Protein AF-A0A0B1P665-F1 (afdb_monomer_lite)

Sequence (192 aa):
MHSEDVCMAATKCRNFEGPHRSDSRRCLARPTRFGAPTKEQLKIYRQLREREFQVEARAREAELKAAGTKEPTSVEPMNLVDNNACQEIDVSPVEAPTGDAMHRIVITGDFNSVHWAWQLGATHSYGQGEEIKKWAEDHNFACLIIGEAIHRAGDTLDLDFTNITEACAWVDHNECMNSDHLPISGVVPCQK

Secondary structure (DSSP, 8-state):
---GGG--S---BTTTTBSS-TTSTT-TTS-BTTBPPPHHHHHHHHHHHHHHHHHHHHHHHHHHHHTT--------------------------PPPTT------EEEEE---B-TTTSTT-SS-BTTHHHHHHHHHHTTPEES--S---BTTS---EEEEE--TT-EEEE--SS--SSSB--EEEE-PPP-

Organism: Uncinula necator (NCBI:txid52586)

Foldseek 3Di:
DDDPVPDPDQQQPVLQRDSDHLCDPPHPQHADPVGGDDPVSSVVSNVVVVVVVVVVVVVVVVVVVVVPDDDDDDDDDPPPDPPPDDDPDDDDDDDDDPDDDDDWDKDKDFQVWDDCAAAPPDPDIDDCHVVVVVVLVVVVWDKQHHHQQQFLVRTDRITMITNAPPKHKDFDPPHDHPDRGTDIDIDGDDDD

InterPro domains:
  IPR005135 Endonuclease/exonuclease/phosphatase [PF14529] (104-184)
  IPR036691 Endonuclease/exonuclease/phosphatase superfamily [G3DSA:3.60.10.10] (83-188)
  IPR036691 Endonuclease/exonuclease/phosphatase superfamily [SSF56219] (103-185)

Structure (mmCIF, N/CA/C/O backbone):
data_AF-A0A0B1P665-F1
#
_entry.id   AF-A0A0B1P665-F1
#
loop_
_atom_site.group_PDB
_atom_site.id
_atom_site.type_symbol
_atom_site.label_atom_id
_atom_site.label_alt_id
_atom_site.label_comp_id
_atom_site.label_asym_id
_atom_site.label_entity_id
_atom_site.label_seq_id
_atom_site.pdbx_PDB_ins_code
_atom_site.Cartn_x
_atom_site.Cartn_y
_atom_site.Cartn_z
_atom_site.occupancy
_atom_site.B_iso_or_equiv
_atom_site.auth_seq_id
_atom_site.auth_comp_id
_atom_site.auth_asym_id
_atom_site.auth_atom_id
_atom_site.pdbx_PDB_model_num
ATOM 1 N N . MET A 1 1 ? -11.192 -1.207 -18.777 1.00 36.38 1 MET A N 1
ATOM 2 C CA . MET A 1 1 ? -11.288 0.150 -19.357 1.00 36.38 1 MET A CA 1
ATOM 3 C C . MET A 1 1 ? -12.750 0.571 -19.270 1.00 36.38 1 MET A C 1
ATOM 5 O O . MET A 1 1 ? -13.548 0.061 -20.045 1.00 36.38 1 MET A O 1
ATOM 9 N N . HIS A 1 2 ? -13.145 1.354 -18.260 1.00 36.19 2 HIS A N 1
ATOM 10 C CA . HIS A 1 2 ? -14.527 1.847 -18.178 1.00 36.19 2 HIS A CA 1
ATOM 11 C C . HIS A 1 2 ? -14.669 3.099 -19.067 1.00 36.19 2 HIS A C 1
ATOM 13 O O . HIS A 1 2 ? -13.697 3.823 -19.273 1.00 36.19 2 HIS A O 1
ATOM 19 N N . SER A 1 3 ? -15.866 3.346 -19.607 1.00 35.91 3 SER A N 1
ATOM 20 C CA . SER A 1 3 ? -16.164 4.538 -20.416 1.00 35.91 3 SER A CA 1
ATOM 21 C C . SER A 1 3 ? -16.300 5.779 -19.527 1.00 35.91 3 SER A C 1
ATOM 23 O O . SER A 1 3 ? -17.042 5.751 -18.543 1.00 35.91 3 SER A O 1
ATOM 25 N N . GLU A 1 4 ? -15.554 6.838 -19.852 1.00 47.16 4 GLU A N 1
ATOM 26 C CA . GLU A 1 4 ? -15.412 8.071 -19.059 1.00 47.16 4 GLU A CA 1
ATOM 27 C C . GLU A 1 4 ? -16.743 8.794 -18.798 1.00 47.16 4 GLU A C 1
ATOM 29 O O . GLU A 1 4 ? -16.903 9.415 -17.749 1.00 47.16 4 GLU A O 1
ATOM 34 N N . ASP A 1 5 ? -17.724 8.628 -19.686 1.00 42.28 5 ASP A N 1
ATOM 35 C CA . ASP A 1 5 ? -19.027 9.299 -19.617 1.00 42.28 5 ASP A CA 1
ATOM 36 C C . ASP A 1 5 ? -19.969 8.724 -18.539 1.00 42.28 5 ASP A C 1
ATOM 38 O O . ASP A 1 5 ? -21.032 9.283 -18.276 1.00 42.28 5 ASP A O 1
ATOM 42 N N . VAL A 1 6 ? -19.590 7.609 -17.901 1.00 42.78 6 VAL A N 1
ATOM 43 C CA . VAL A 1 6 ? -20.418 6.882 -16.915 1.00 42.78 6 VAL A CA 1
ATOM 44 C C . VAL A 1 6 ? -19.852 6.996 -15.486 1.00 42.78 6 VAL A C 1
ATOM 46 O O . VAL A 1 6 ? -20.450 6.507 -14.529 1.00 42.78 6 VAL A O 1
ATOM 49 N N . CYS A 1 7 ? -18.701 7.654 -15.298 1.00 43.41 7 CYS A N 1
ATOM 50 C CA . CYS A 1 7 ? -18.054 7.736 -13.986 1.00 43.41 7 CYS A CA 1
ATOM 51 C C . CYS A 1 7 ? -18.653 8.843 -13.117 1.00 43.41 7 CYS A C 1
ATOM 53 O O . CYS A 1 7 ? -18.409 10.025 -13.345 1.00 43.41 7 CYS A O 1
ATOM 55 N N . MET A 1 8 ? -19.404 8.456 -12.084 1.00 47.75 8 MET A N 1
ATOM 56 C CA . MET A 1 8 ? -19.961 9.388 -11.092 1.00 47.75 8 MET A CA 1
ATOM 57 C C . MET A 1 8 ? -19.015 9.689 -9.916 1.00 47.75 8 MET A C 1
ATOM 59 O O . MET A 1 8 ? -19.405 10.387 -8.981 1.00 47.75 8 MET A O 1
ATOM 63 N N . ALA A 1 9 ? -17.780 9.175 -9.923 1.00 46.03 9 ALA A N 1
ATOM 64 C CA . ALA A 1 9 ? -16.810 9.485 -8.879 1.00 46.03 9 ALA A CA 1
ATOM 65 C C . ALA A 1 9 ? -16.370 10.954 -8.989 1.00 46.03 9 ALA A C 1
ATOM 67 O O . ALA A 1 9 ? -16.036 11.431 -10.076 1.00 46.03 9 ALA A O 1
ATOM 68 N N . ALA A 1 10 ? -16.338 11.679 -7.865 1.00 49.25 10 ALA A N 1
ATOM 69 C CA . ALA A 1 10 ? -15.727 13.002 -7.822 1.00 49.25 10 ALA A CA 1
ATOM 70 C C . ALA A 1 10 ? -14.262 12.844 -8.237 1.00 49.25 10 ALA A C 1
ATOM 72 O O . ALA A 1 10 ? -13.466 12.296 -7.480 1.00 49.25 10 ALA A O 1
ATOM 73 N N . THR A 1 11 ? -13.912 13.260 -9.455 1.00 53.22 11 THR A N 1
ATOM 74 C CA . THR A 1 11 ? -12.557 13.072 -9.971 1.00 53.22 11 THR A CA 1
ATOM 75 C C . THR A 1 11 ? -11.612 13.882 -9.096 1.00 53.22 11 THR A C 1
ATOM 77 O O . THR A 1 11 ? -11.559 15.103 -9.240 1.00 53.22 11 THR A O 1
ATOM 80 N N . LYS A 1 12 ? -10.927 13.241 -8.149 1.00 59.44 12 LYS A N 1
ATOM 81 C CA . LYS A 1 12 ? -9.911 13.898 -7.339 1.00 59.44 12 LYS A CA 1
ATOM 82 C C . LYS A 1 12 ? -8.579 13.808 -8.077 1.00 59.44 12 LYS A C 1
ATOM 84 O O . LYS A 1 12 ? -8.120 12.725 -8.426 1.00 59.44 12 LYS A O 1
ATOM 89 N N . CYS A 1 13 ? -7.957 14.941 -8.371 1.00 64.56 13 CYS A N 1
ATOM 90 C CA . CYS A 1 13 ? -6.628 14.986 -8.964 1.00 64.56 13 CYS A CA 1
ATOM 91 C C . CYS A 1 13 ? -5.675 14.515 -7.883 1.00 64.56 13 CYS A C 1
ATOM 93 O O . CYS A 1 13 ? -5.450 15.277 -6.967 1.00 64.56 13 CYS A O 1
ATOM 95 N N . ARG A 1 14 ? -5.081 13.326 -7.962 1.00 58.34 14 ARG A N 1
ATOM 96 C CA . ARG A 1 14 ? -4.212 12.828 -6.880 1.00 58.34 14 ARG A CA 1
ATOM 97 C C . ARG A 1 14 ? -2.846 13.526 -6.787 1.00 58.34 14 ARG A C 1
ATOM 99 O O . ARG A 1 14 ? -2.210 13.506 -5.747 1.00 58.34 14 ARG A O 1
ATOM 106 N N . ASN A 1 15 ? -2.407 14.217 -7.844 1.00 62.72 15 ASN A N 1
ATOM 107 C CA . ASN A 1 15 ? -1.172 15.016 -7.787 1.00 62.72 15 ASN A CA 1
ATOM 108 C C . ASN A 1 15 ? -1.328 16.283 -6.945 1.00 62.72 15 ASN A C 1
ATOM 110 O O . ASN A 1 15 ? -0.356 16.749 -6.351 1.00 62.72 15 ASN A O 1
ATOM 114 N N . PHE A 1 16 ? -2.530 16.861 -6.979 1.00 64.50 16 PHE A N 1
ATOM 115 C CA . PHE A 1 16 ? -2.837 18.107 -6.295 1.00 64.50 16 PHE A CA 1
ATOM 116 C C . PHE A 1 16 ? -3.789 17.908 -5.125 1.00 64.50 16 PHE A C 1
ATOM 118 O O . PHE A 1 16 ? -3.803 18.784 -4.291 1.00 64.50 16 PHE A O 1
ATOM 125 N N . GLU A 1 17 ? -4.565 16.825 -5.103 1.00 60.94 17 GLU A N 1
ATOM 126 C CA . GLU A 1 17 ? -5.720 16.443 -4.262 1.00 60.94 17 GLU A CA 1
ATOM 127 C C . GLU A 1 17 ? -7.025 17.231 -4.501 1.00 60.94 17 GLU A C 1
ATOM 129 O O . GLU A 1 17 ? -7.840 17.439 -3.608 1.00 60.94 17 GLU A O 1
ATOM 134 N N . GLY A 1 18 ? -7.246 17.704 -5.734 1.00 63.09 18 GLY A N 1
ATOM 135 C CA . GLY A 1 18 ? -8.345 18.635 -6.053 1.00 63.09 18 GLY A CA 1
ATOM 136 C C . GLY A 1 18 ? -9.580 18.046 -6.696 1.00 63.09 18 GLY A C 1
ATOM 137 O O . GLY A 1 18 ? -9.453 17.011 -7.324 1.00 63.09 18 GLY A O 1
ATOM 138 N N . 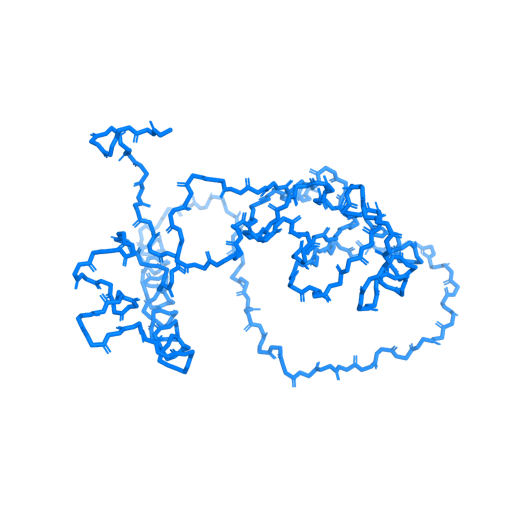PRO A 1 19 ? -10.746 18.722 -6.662 1.00 67.00 19 PRO A N 1
ATOM 139 C CA . PRO A 1 19 ? -12.006 18.227 -7.233 1.00 67.00 19 PRO A CA 1
ATOM 140 C C . PRO A 1 19 ? -12.042 18.361 -8.770 1.00 67.00 19 PRO A C 1
ATOM 142 O O . PRO A 1 19 ? -12.923 18.990 -9.353 1.00 67.00 19 PRO A O 1
ATOM 145 N N . HIS A 1 20 ? -11.017 17.859 -9.445 1.00 69.75 20 HIS A N 1
ATOM 146 C CA . HIS A 1 20 ? -10.884 17.807 -10.896 1.00 69.75 20 HIS A CA 1
ATOM 147 C C . HIS A 1 20 ? -9.910 16.689 -11.294 1.00 69.75 20 HIS A C 1
ATOM 149 O O . HIS A 1 20 ? -9.053 16.322 -10.507 1.00 69.75 20 HIS A O 1
ATOM 155 N N . ARG A 1 21 ? -9.968 16.173 -12.526 1.00 68.56 21 ARG A N 1
ATOM 156 C CA . ARG A 1 21 ? -8.995 15.177 -13.026 1.00 68.56 21 ARG A CA 1
ATOM 157 C C . ARG A 1 21 ? -7.576 15.745 -13.159 1.00 68.56 21 ARG A C 1
ATOM 159 O O . ARG A 1 21 ? -7.403 16.926 -13.456 1.00 68.56 21 ARG A O 1
ATOM 166 N N . SER A 1 22 ? -6.555 14.896 -13.038 1.00 68.12 22 SER A N 1
ATOM 167 C CA . SER A 1 22 ? -5.135 15.279 -13.167 1.00 68.12 22 SER A CA 1
ATOM 168 C C . SER A 1 22 ? -4.752 15.864 -14.536 1.00 68.12 22 SER A C 1
ATOM 170 O O . SER A 1 22 ? -3.811 16.651 -14.625 1.00 68.12 22 SER A O 1
ATOM 172 N N . ASP A 1 23 ? -5.488 15.530 -15.595 1.00 69.00 23 ASP A N 1
ATOM 173 C CA . ASP A 1 23 ? -5.328 16.047 -16.958 1.00 69.00 23 ASP A CA 1
ATOM 174 C C . ASP A 1 23 ? -6.186 17.297 -17.246 1.00 69.00 23 ASP A C 1
ATOM 176 O O . ASP A 1 23 ? -6.115 17.867 -18.341 1.00 69.00 23 ASP A O 1
ATOM 180 N N . SER A 1 24 ? -6.958 17.775 -16.266 1.00 74.44 24 SER A N 1
ATOM 181 C CA . SER A 1 24 ? -7.761 18.992 -16.376 1.00 74.44 24 SER A CA 1
ATOM 182 C C . SER A 1 24 ? -6.886 20.233 -16.502 1.00 74.44 24 SER A C 1
ATOM 184 O O . SER A 1 24 ? -5.907 20.399 -15.779 1.00 74.44 24 SER A O 1
ATOM 186 N N . ARG A 1 25 ? -7.299 21.200 -17.330 1.00 77.69 25 ARG A N 1
ATOM 187 C CA . ARG A 1 25 ? -6.648 22.525 -17.400 1.00 77.69 25 ARG A CA 1
ATOM 188 C C . ARG A 1 25 ? -6.645 23.277 -16.060 1.00 77.69 25 ARG A C 1
ATOM 190 O O . ARG A 1 25 ? -5.903 24.240 -15.928 1.00 77.69 25 ARG A O 1
ATOM 197 N N . ARG A 1 26 ? -7.471 22.850 -15.098 1.00 74.75 26 ARG A N 1
ATOM 198 C CA . ARG A 1 26 ? -7.529 23.385 -13.729 1.00 74.75 26 ARG A CA 1
ATOM 199 C C . ARG A 1 26 ? -6.447 22.806 -12.806 1.00 74.75 26 ARG A C 1
ATOM 201 O O . ARG A 1 26 ? -6.225 23.352 -11.732 1.00 74.75 26 ARG A O 1
ATOM 208 N N . CYS A 1 27 ? -5.784 21.724 -13.214 1.00 77.56 27 CYS A N 1
ATOM 209 C CA . CYS A 1 27 ? -4.720 21.091 -12.449 1.00 77.56 27 CYS A CA 1
ATOM 210 C C . CYS A 1 27 ? -3.398 21.816 -12.686 1.00 77.56 27 CYS A C 1
ATOM 212 O O . CYS A 1 27 ? -2.830 21.768 -13.775 1.00 77.56 27 CYS A O 1
ATOM 214 N N . LEU A 1 28 ? -2.877 22.453 -11.644 1.00 78.88 28 LEU A N 1
ATOM 215 C CA . LEU A 1 28 ? -1.552 23.074 -11.662 1.00 78.88 28 LEU A CA 1
ATOM 216 C C . LEU A 1 28 ? -0.421 22.025 -11.748 1.00 78.88 28 LEU A C 1
ATOM 218 O O . LEU A 1 28 ? 0.653 22.324 -12.258 1.00 78.88 28 LEU A O 1
ATOM 222 N N . ALA A 1 29 ? -0.676 20.774 -11.343 1.00 80.06 29 ALA A N 1
ATOM 223 C CA . ALA A 1 29 ? 0.244 19.650 -11.542 1.00 80.06 29 ALA A CA 1
ATOM 224 C C . ALA A 1 29 ? 0.142 18.999 -12.942 1.00 80.06 29 ALA A C 1
ATOM 226 O O . ALA A 1 29 ? 0.787 17.980 -13.200 1.00 80.06 29 ALA A O 1
ATOM 227 N N . ARG A 1 30 ? -0.678 19.546 -13.851 1.00 83.06 30 ARG A N 1
ATOM 228 C CA . ARG A 1 30 ? -0.849 19.013 -15.206 1.00 83.06 30 ARG A CA 1
ATOM 229 C C . ARG A 1 30 ? 0.410 19.256 -16.041 1.00 83.06 30 ARG A C 1
ATOM 231 O O . ARG A 1 30 ? 0.814 20.412 -16.186 1.00 83.06 30 ARG A O 1
ATOM 238 N N . PRO A 1 31 ? 0.981 18.218 -16.677 1.00 79.44 31 PRO A N 1
ATOM 239 C CA . PRO A 1 31 ? 2.048 18.398 -17.652 1.00 79.44 31 PRO A CA 1
ATOM 240 C C . PRO A 1 31 ? 1.629 19.347 -18.777 1.00 79.44 31 PRO A C 1
ATOM 242 O O . PRO A 1 31 ? 0.531 19.250 -19.332 1.00 79.44 31 PRO A O 1
ATOM 245 N N . THR A 1 32 ? 2.513 20.280 -19.116 1.00 79.81 32 THR A N 1
ATOM 246 C CA . THR A 1 32 ? 2.293 21.231 -20.209 1.00 79.81 32 THR A CA 1
ATOM 247 C C . THR A 1 32 ? 3.122 20.838 -21.427 1.00 79.81 32 THR A C 1
ATOM 249 O O . THR A 1 32 ? 3.963 19.943 -21.367 1.00 79.81 32 THR A O 1
ATOM 252 N N . ARG A 1 33 ? 2.950 21.563 -22.538 1.00 83.31 33 ARG A N 1
ATOM 253 C CA . ARG A 1 33 ? 3.824 21.428 -23.718 1.00 83.31 33 ARG A CA 1
ATOM 254 C C . ARG A 1 33 ? 5.313 21.668 -23.420 1.00 83.31 33 ARG A C 1
ATOM 256 O O . ARG A 1 33 ? 6.146 21.319 -24.242 1.00 83.31 33 ARG A O 1
ATOM 263 N N . PHE A 1 34 ? 5.631 22.288 -22.282 1.00 79.62 34 PHE A N 1
ATOM 264 C CA . PHE A 1 34 ? 6.996 22.568 -21.836 1.00 79.62 34 PHE A CA 1
ATOM 265 C C . PHE A 1 34 ? 7.542 21.510 -20.864 1.00 79.62 34 PHE A C 1
ATOM 267 O O . PHE A 1 34 ? 8.656 21.662 -20.375 1.00 79.62 34 PHE A O 1
ATOM 274 N N . GLY A 1 35 ? 6.779 20.446 -20.588 1.00 81.94 35 GLY A N 1
ATOM 275 C CA . GLY A 1 35 ? 7.172 19.355 -19.698 1.00 81.94 35 GLY A CA 1
ATOM 276 C C . GLY A 1 35 ? 6.288 19.219 -18.458 1.00 81.94 35 GLY A C 1
ATOM 277 O O . GLY A 1 35 ? 5.330 19.975 -18.247 1.00 81.94 35 GLY A O 1
ATOM 278 N N . ALA A 1 36 ? 6.607 18.203 -17.656 1.00 82.06 36 ALA A N 1
ATOM 279 C CA . ALA A 1 36 ? 5.976 17.949 -16.367 1.00 82.06 36 ALA A CA 1
ATOM 280 C C . ALA A 1 36 ? 6.544 18.884 -15.279 1.00 82.06 36 ALA A C 1
ATOM 282 O O . ALA A 1 36 ? 7.722 19.243 -15.347 1.00 82.06 36 ALA A O 1
ATOM 283 N N . PRO A 1 37 ? 5.738 19.269 -14.273 1.00 83.56 37 PRO A N 1
ATOM 284 C CA . PRO A 1 37 ? 6.231 20.010 -13.116 1.00 83.56 37 PRO A CA 1
ATOM 285 C C . PRO A 1 37 ? 7.339 19.255 -12.372 1.00 83.56 37 PRO A C 1
ATOM 287 O O . PRO A 1 37 ? 7.323 18.026 -12.289 1.00 83.56 37 PRO A O 1
ATOM 290 N N . THR A 1 38 ? 8.289 19.990 -11.800 1.00 85.19 38 THR A N 1
ATOM 291 C CA . THR A 1 38 ? 9.372 19.410 -10.994 1.00 85.19 38 THR A CA 1
ATOM 292 C C . THR A 1 38 ? 8.859 18.922 -9.637 1.00 85.19 38 THR A C 1
ATOM 294 O O . THR A 1 38 ? 7.806 19.355 -9.165 1.00 85.19 38 THR A O 1
ATOM 297 N N . LYS A 1 39 ? 9.630 18.058 -8.956 1.00 80.81 39 LYS A N 1
ATOM 298 C CA . LYS A 1 39 ? 9.296 17.591 -7.596 1.00 80.81 39 LYS A CA 1
ATOM 299 C C . LYS A 1 39 ? 9.079 18.755 -6.615 1.00 80.81 39 LYS A C 1
ATOM 301 O O . LYS A 1 39 ? 8.123 18.725 -5.846 1.00 80.81 39 LYS A O 1
ATOM 306 N N . GLU A 1 40 ? 9.890 19.810 -6.700 1.00 85.38 40 GLU A N 1
ATOM 307 C CA . GLU A 1 40 ? 9.732 21.001 -5.850 1.00 85.38 40 GLU A CA 1
ATOM 308 C C . GLU A 1 40 ? 8.460 21.792 -6.161 1.00 85.38 40 GLU A C 1
ATOM 310 O O . GLU A 1 40 ? 7.760 22.239 -5.254 1.00 85.38 40 GLU A O 1
ATOM 315 N N . GLN A 1 41 ? 8.101 21.918 -7.441 1.00 84.94 41 GLN A N 1
ATOM 316 C CA . GLN A 1 41 ? 6.837 22.544 -7.827 1.00 84.94 41 GLN A CA 1
ATOM 317 C C . GLN A 1 41 ? 5.646 21.742 -7.299 1.00 84.94 41 GLN A C 1
ATOM 319 O O . GLN A 1 41 ? 4.740 22.324 -6.709 1.00 84.94 41 GLN A O 1
ATOM 324 N N . LEU A 1 42 ? 5.676 20.412 -7.433 1.00 81.88 42 LEU A N 1
ATOM 325 C CA . LEU A 1 42 ? 4.646 19.524 -6.885 1.00 81.88 42 LEU A CA 1
ATOM 326 C C . LEU A 1 42 ? 4.522 19.651 -5.359 1.00 81.88 42 LEU A C 1
ATOM 328 O O . LEU A 1 42 ? 3.408 19.628 -4.839 1.00 81.88 42 LEU A O 1
ATOM 332 N N . LYS A 1 43 ? 5.631 19.842 -4.638 1.00 83.06 43 LYS A N 1
ATOM 333 C CA . LYS A 1 43 ? 5.612 20.071 -3.188 1.00 83.06 43 LYS A CA 1
ATOM 334 C C . LYS A 1 43 ? 4.896 21.374 -2.824 1.00 83.06 43 LYS A C 1
ATOM 336 O O . LYS A 1 43 ? 4.004 21.361 -1.979 1.00 83.06 43 LYS A O 1
ATOM 341 N N . ILE A 1 44 ? 5.233 22.476 -3.496 1.00 86.12 44 ILE A N 1
ATOM 342 C CA . ILE A 1 44 ? 4.588 23.788 -3.290 1.00 86.12 44 ILE A CA 1
ATOM 343 C C . ILE A 1 44 ? 3.085 23.695 -3.570 1.00 86.12 44 ILE A C 1
ATOM 345 O O . ILE A 1 44 ? 2.255 24.175 -2.806 1.00 86.12 44 ILE A O 1
ATOM 349 N N . TYR A 1 45 ? 2.737 23.042 -4.668 1.00 83.38 45 TYR A N 1
ATOM 350 C CA . TYR A 1 45 ? 1.376 22.784 -5.106 1.00 83.38 45 TYR A CA 1
ATOM 351 C C . TYR A 1 45 ? 0.530 22.024 -4.080 1.00 83.38 45 TYR A C 1
ATOM 353 O O . TYR A 1 45 ? -0.564 22.480 -3.742 1.00 83.38 45 TYR A O 1
ATOM 361 N N . ARG A 1 46 ? 1.058 20.930 -3.523 1.00 80.31 46 ARG A N 1
ATOM 362 C CA . ARG A 1 46 ? 0.402 20.187 -2.436 1.00 80.31 46 ARG A CA 1
ATOM 363 C C . ARG A 1 46 ? 0.208 21.055 -1.195 1.00 80.31 46 ARG A C 1
ATOM 365 O O . ARG A 1 46 ? -0.892 21.109 -0.663 1.00 80.31 46 ARG A O 1
ATOM 372 N N . GLN A 1 47 ? 1.231 21.809 -0.787 1.00 82.81 47 GLN A N 1
ATOM 373 C CA . GLN A 1 47 ? 1.142 22.705 0.374 1.00 82.81 47 GLN A CA 1
ATOM 374 C C . GLN A 1 47 ? 0.098 23.814 0.201 1.00 82.81 47 GLN A C 1
ATOM 376 O O . GLN A 1 47 ? -0.583 24.172 1.161 1.00 82.81 47 GLN A O 1
ATOM 381 N N . LEU A 1 48 ? -0.019 24.382 -1.003 1.00 81.00 48 LEU A N 1
ATOM 382 C CA . LEU A 1 48 ? -1.029 25.398 -1.296 1.00 81.00 48 LEU A CA 1
ATOM 383 C C . LEU A 1 48 ? -2.439 24.820 -1.179 1.00 81.00 48 LEU A C 1
ATOM 385 O O . LEU A 1 48 ? -3.270 25.434 -0.513 1.00 81.00 48 LEU A O 1
ATOM 389 N N . ARG A 1 49 ? -2.696 23.632 -1.749 1.00 73.31 49 ARG A N 1
ATOM 390 C CA . ARG A 1 49 ? -4.011 22.999 -1.591 1.00 73.31 49 ARG A CA 1
ATOM 391 C C . ARG A 1 49 ? -4.285 22.618 -0.152 1.00 73.31 49 ARG A C 1
ATOM 393 O O . ARG A 1 49 ? -5.390 22.869 0.300 1.00 73.31 49 ARG A O 1
ATOM 400 N N . GLU A 1 50 ? -3.333 22.016 0.551 1.00 78.12 50 GLU A N 1
ATOM 401 C CA . GLU A 1 50 ? -3.558 21.598 1.936 1.00 78.12 50 GLU A CA 1
ATOM 402 C C . GLU A 1 50 ? -4.058 22.783 2.770 1.00 78.12 50 GLU A C 1
ATOM 404 O O . GLU A 1 50 ? -5.047 22.681 3.485 1.00 78.12 50 GLU A O 1
ATOM 409 N N . ARG A 1 51 ? -3.476 23.974 2.573 1.00 81.69 51 ARG A N 1
ATOM 410 C CA . ARG A 1 51 ? -3.970 25.203 3.210 1.00 81.69 51 ARG A CA 1
ATOM 411 C C . ARG A 1 51 ? -5.394 25.571 2.790 1.00 81.69 51 ARG A C 1
ATOM 413 O O . ARG A 1 51 ? -6.180 25.943 3.654 1.00 81.69 51 ARG A O 1
ATOM 420 N N . GLU A 1 52 ? -5.729 25.493 1.502 1.00 78.25 52 GLU A N 1
ATOM 421 C CA . GLU A 1 52 ? -7.097 25.739 1.010 1.00 78.25 52 GLU A CA 1
ATOM 422 C C . GLU A 1 52 ? -8.097 24.752 1.627 1.00 78.25 52 GLU A C 1
ATOM 424 O O . GLU A 1 52 ? -9.124 25.167 2.159 1.00 78.25 52 GLU A O 1
ATOM 429 N N . PHE A 1 53 ? -7.759 23.462 1.634 1.00 75.12 53 PHE A N 1
ATOM 430 C CA . PHE A 1 53 ? -8.579 22.399 2.202 1.00 75.12 53 PHE A CA 1
ATOM 431 C C . PHE A 1 53 ? -8.803 22.600 3.702 1.00 75.12 53 PHE A C 1
ATOM 433 O O . PHE A 1 53 ? -9.934 22.519 4.169 1.00 75.12 53 PHE A O 1
ATOM 440 N N . GLN A 1 54 ? -7.755 22.940 4.454 1.00 76.88 54 GLN A N 1
ATOM 441 C CA . GLN A 1 54 ? -7.855 23.233 5.885 1.00 76.88 54 GLN A CA 1
ATOM 442 C C . GLN A 1 54 ? -8.758 24.444 6.164 1.00 76.88 54 GLN A C 1
ATOM 444 O O . GLN A 1 54 ? -9.509 24.451 7.140 1.00 76.88 54 GLN A O 1
ATOM 449 N N . VAL A 1 55 ? -8.724 25.472 5.309 1.00 82.25 55 VAL A N 1
ATOM 450 C CA . VAL A 1 55 ? -9.620 26.634 5.421 1.00 82.25 55 VAL A CA 1
ATOM 451 C C . VAL A 1 55 ? -11.069 26.241 5.123 1.00 82.25 55 VAL A C 1
ATOM 453 O O . VAL A 1 55 ? -11.958 26.592 5.898 1.00 82.25 55 VAL A O 1
ATOM 456 N N . GLU A 1 56 ? -11.316 25.484 4.052 1.00 77.12 56 GLU A N 1
ATOM 457 C CA . GLU A 1 56 ? -12.653 24.991 3.693 1.00 77.12 56 GLU A CA 1
ATOM 458 C C . GLU A 1 56 ? -13.229 24.047 4.757 1.00 77.12 56 GLU A C 1
ATOM 460 O O . GLU A 1 56 ? -14.399 24.164 5.120 1.00 77.12 56 GLU A O 1
ATOM 465 N N . ALA A 1 57 ? -12.409 23.147 5.303 1.00 74.25 57 ALA A N 1
ATOM 466 C CA . ALA A 1 57 ? -12.797 22.229 6.367 1.00 74.25 57 ALA A CA 1
ATOM 467 C C . ALA A 1 57 ? -13.228 22.992 7.627 1.00 74.25 57 ALA A C 1
ATOM 469 O O . ALA A 1 57 ? -14.298 22.720 8.171 1.00 74.25 57 ALA A O 1
ATOM 470 N N . ARG A 1 58 ? -12.456 24.009 8.036 1.00 85.62 58 ARG A N 1
ATOM 471 C CA . ARG A 1 58 ? -12.809 24.888 9.164 1.00 85.62 58 ARG A CA 1
ATOM 472 C C . ARG A 1 58 ? -14.077 25.694 8.901 1.00 85.62 58 ARG A C 1
ATOM 474 O O . ARG A 1 58 ? -14.885 25.860 9.811 1.00 85.62 58 ARG A O 1
ATOM 481 N N . ALA A 1 59 ? -14.268 26.192 7.679 1.00 83.50 59 ALA A N 1
ATOM 482 C CA . ALA A 1 59 ? -15.486 26.905 7.303 1.00 83.50 59 ALA A CA 1
ATOM 483 C C . ALA A 1 59 ? -16.713 25.984 7.383 1.00 83.50 59 ALA A C 1
ATOM 485 O O . ALA A 1 59 ? -17.700 26.341 8.020 1.00 83.50 59 ALA A O 1
ATOM 486 N N . ARG A 1 60 ? -16.620 24.766 6.837 1.00 82.06 60 ARG A N 1
ATOM 487 C CA . ARG A 1 60 ? -17.682 23.755 6.919 1.00 82.06 60 ARG A CA 1
ATOM 488 C C . ARG A 1 60 ? -17.970 23.342 8.364 1.00 82.06 60 ARG A C 1
ATOM 490 O O . ARG A 1 60 ? -19.129 23.189 8.731 1.00 82.06 60 ARG A O 1
ATOM 497 N N . GLU A 1 61 ? -16.944 23.176 9.195 1.00 84.62 61 GLU A N 1
ATOM 498 C CA . GLU A 1 61 ? -17.116 22.890 10.624 1.00 84.62 61 GLU A CA 1
ATOM 499 C C . GLU A 1 61 ? -17.842 24.041 11.340 1.00 84.62 61 GLU A C 1
ATOM 501 O O . GLU A 1 61 ? -18.760 23.806 12.126 1.00 84.62 61 GLU A O 1
ATOM 506 N N . ALA A 1 62 ? -17.480 25.292 11.043 1.00 87.88 62 ALA A N 1
ATOM 507 C CA . ALA A 1 62 ? -18.153 26.466 11.589 1.00 87.88 62 ALA A CA 1
ATOM 508 C C . ALA A 1 62 ? -19.615 26.570 11.119 1.00 87.88 62 ALA A C 1
ATOM 510 O O . ALA A 1 62 ? -20.485 26.900 11.923 1.00 87.88 62 ALA A O 1
ATOM 511 N N . GLU A 1 63 ? -19.903 26.243 9.856 1.00 86.19 63 GLU A N 1
ATOM 512 C CA . GLU A 1 63 ? -21.266 26.169 9.313 1.00 86.19 63 GLU A CA 1
ATOM 513 C C . GLU A 1 63 ? -22.098 25.082 10.008 1.00 86.19 63 GLU A C 1
ATOM 515 O O . GLU A 1 63 ? -23.222 25.352 10.434 1.00 86.19 63 GLU A O 1
ATOM 520 N N . LEU A 1 64 ? -21.541 23.878 10.194 1.00 80.75 64 LEU A N 1
ATOM 521 C CA . LEU A 1 64 ? -22.195 22.782 10.920 1.00 80.75 64 LEU A CA 1
ATOM 522 C C . LEU A 1 64 ? -22.476 23.160 12.383 1.00 80.75 64 LEU A C 1
ATOM 524 O O . LEU A 1 64 ? -23.571 22.901 12.885 1.00 80.75 64 LEU A O 1
ATOM 528 N N . LYS A 1 65 ? -21.532 23.841 13.048 1.00 86.19 65 LYS A N 1
ATOM 529 C CA . LYS A 1 65 ? -21.718 24.374 14.408 1.00 86.19 65 LYS A CA 1
ATOM 530 C C . LYS A 1 65 ? -22.789 25.466 14.462 1.00 86.19 65 LYS A C 1
ATOM 532 O O . LYS A 1 65 ? -23.609 25.468 15.379 1.00 86.19 65 LYS A O 1
ATOM 537 N N . ALA A 1 66 ? -22.818 26.373 13.486 1.00 81.00 66 ALA A N 1
ATOM 538 C CA . ALA A 1 66 ? -23.812 27.443 13.406 1.00 81.00 66 ALA A CA 1
ATOM 539 C C . ALA A 1 66 ? -25.229 26.918 13.106 1.00 81.00 66 ALA A C 1
ATOM 541 O O . ALA A 1 66 ? -26.209 27.512 13.552 1.00 81.00 66 ALA A O 1
ATOM 542 N N . ALA A 1 67 ? -25.348 25.786 12.405 1.00 79.81 67 ALA A N 1
ATOM 543 C CA . ALA A 1 67 ? -26.619 25.144 12.077 1.00 79.81 67 ALA A CA 1
ATOM 544 C C . ALA A 1 67 ? -27.277 24.385 13.253 1.00 79.81 67 ALA A C 1
ATOM 546 O O . ALA A 1 67 ? -28.352 23.811 13.078 1.00 79.81 67 ALA A O 1
ATOM 547 N N . GLY A 1 68 ? -26.674 24.368 14.452 1.00 61.81 68 GLY A N 1
ATOM 548 C CA . GLY A 1 68 ? -27.328 23.929 15.695 1.00 61.81 68 GLY A CA 1
ATOM 549 C C . GLY A 1 68 ? -27.833 22.480 15.711 1.00 61.81 68 GLY A C 1
ATOM 550 O O . GLY A 1 68 ? -28.738 22.151 16.481 1.00 61.81 68 GLY A O 1
ATOM 551 N N . THR A 1 69 ? -27.284 21.603 14.871 1.00 49.72 69 THR A N 1
ATOM 552 C CA . THR A 1 69 ? -27.709 20.199 14.819 1.00 49.72 69 THR A CA 1
ATOM 553 C C . THR A 1 69 ? -26.995 19.422 15.922 1.00 49.72 69 THR A C 1
ATOM 555 O O . THR A 1 69 ? -25.770 19.417 15.990 1.00 49.72 69 THR A O 1
ATOM 558 N N . LYS A 1 70 ? -27.758 18.787 16.821 1.00 44.53 70 LYS A N 1
ATOM 559 C CA . LYS A 1 70 ? -27.200 17.873 17.825 1.00 44.53 70 LYS A CA 1
ATOM 560 C C . LYS A 1 70 ? -26.535 16.688 17.111 1.00 44.53 70 LYS A C 1
ATOM 562 O O . LYS A 1 70 ? -27.177 16.023 16.305 1.00 44.53 70 LYS A O 1
ATOM 567 N N . GLU A 1 71 ? -25.262 16.496 17.438 1.00 40.47 71 GLU A N 1
ATOM 568 C CA . GLU A 1 71 ? -24.330 15.407 17.106 1.00 40.47 71 GLU A CA 1
ATOM 569 C C . GLU A 1 71 ? -24.952 13.985 17.059 1.00 40.47 71 GLU A C 1
ATOM 571 O O . GLU A 1 71 ? -25.968 13.720 17.711 1.00 40.47 71 GLU A O 1
ATOM 576 N N . PRO A 1 72 ? -24.285 13.036 16.367 1.00 39.03 72 PRO A N 1
ATOM 577 C CA . PRO A 1 72 ? -23.372 12.187 17.135 1.00 39.03 72 PRO A CA 1
ATOM 578 C C . PRO A 1 72 ? -21.938 12.153 16.576 1.00 39.03 72 PRO A C 1
ATOM 580 O O . PRO A 1 72 ? -21.660 11.548 15.548 1.00 39.03 72 PRO A O 1
ATOM 583 N N . THR A 1 73 ? -21.053 12.814 17.310 1.00 38.59 73 THR A N 1
ATOM 584 C CA . THR A 1 73 ? -19.819 12.389 17.972 1.00 38.59 73 THR A CA 1
ATOM 585 C C . THR A 1 73 ? -18.677 11.832 17.121 1.00 38.59 73 THR A C 1
ATOM 587 O O . THR A 1 73 ? -18.699 10.689 16.676 1.00 38.59 73 THR A O 1
ATOM 590 N N . SER A 1 74 ? -17.597 12.624 17.149 1.00 35.81 74 SER A N 1
ATOM 591 C CA . SER A 1 74 ? -16.170 12.286 17.023 1.00 35.81 74 SER A CA 1
ATOM 592 C C . SER A 1 74 ? -15.614 12.049 15.618 1.00 35.81 74 SER A C 1
ATOM 594 O O . SER A 1 74 ? -15.442 10.925 15.153 1.00 35.81 74 SER A O 1
ATOM 596 N N . VAL A 1 75 ? -15.201 13.151 14.995 1.00 34.50 75 VAL A N 1
ATOM 597 C CA . VAL A 1 75 ? -14.004 13.184 14.149 1.00 34.50 75 VAL A CA 1
ATOM 598 C C . VAL A 1 75 ? -13.031 14.163 14.794 1.00 34.50 75 VAL A C 1
ATOM 600 O O . VAL A 1 75 ? -13.185 15.375 14.663 1.00 34.50 75 VAL A O 1
ATOM 603 N N . GLU A 1 76 ? -12.053 13.646 15.539 1.00 31.36 76 GLU A N 1
ATOM 604 C CA . GLU A 1 76 ? -10.889 14.448 15.912 1.00 31.36 76 GLU A CA 1
ATOM 605 C C . GLU A 1 76 ? -9.997 14.645 14.673 1.00 31.36 76 GLU A C 1
ATOM 607 O O . GLU A 1 76 ? -9.743 13.685 13.936 1.00 31.36 76 GLU A O 1
ATOM 612 N N . PRO A 1 77 ? -9.532 15.876 14.397 1.00 35.03 77 PRO A N 1
ATOM 613 C CA . PRO A 1 77 ? -8.690 16.143 13.244 1.00 35.03 77 PRO A CA 1
ATOM 614 C C . PRO A 1 77 ? -7.311 15.507 13.452 1.00 35.03 77 PRO A C 1
ATOM 616 O O . PRO A 1 77 ? -6.609 15.804 14.420 1.00 35.03 77 PRO A O 1
ATOM 619 N N . MET A 1 78 ? -6.916 14.646 12.513 1.00 30.61 78 MET A N 1
ATOM 620 C CA . MET A 1 78 ? -5.560 14.111 12.400 1.00 30.61 78 MET A CA 1
ATOM 621 C C . MET A 1 78 ? -4.587 15.284 12.219 1.00 30.61 78 MET A C 1
ATOM 623 O O . MET A 1 78 ? -4.491 15.878 11.145 1.00 30.61 78 MET A O 1
ATOM 627 N N . ASN A 1 79 ? -3.875 15.640 13.287 1.00 30.75 79 ASN A N 1
ATOM 628 C CA . ASN A 1 79 ? -2.712 16.505 13.186 1.00 30.75 79 ASN A CA 1
ATOM 629 C C . ASN A 1 79 ? -1.623 15.712 12.456 1.00 30.75 79 ASN A C 1
ATOM 631 O O . ASN A 1 79 ? -1.010 14.817 13.035 1.00 30.75 79 ASN A O 1
ATOM 635 N N . LEU A 1 80 ? -1.390 16.036 11.184 1.00 32.78 80 LEU A N 1
ATOM 636 C CA . LEU A 1 80 ? -0.147 15.695 10.501 1.00 32.78 80 LEU A CA 1
ATOM 637 C C . LEU A 1 80 ? 0.974 16.455 11.214 1.00 32.78 80 LEU A C 1
ATOM 639 O O . LEU A 1 80 ? 1.219 17.629 10.943 1.00 32.78 80 LEU A O 1
ATOM 643 N N . VAL A 1 81 ? 1.598 15.805 12.193 1.00 31.88 81 VAL A N 1
ATOM 644 C CA . VAL A 1 81 ? 2.845 16.286 12.778 1.00 31.88 81 VAL A CA 1
ATOM 645 C C . VAL A 1 81 ? 3.923 16.131 11.709 1.00 31.88 81 VAL A C 1
ATOM 647 O O . VAL A 1 81 ? 4.065 15.069 11.104 1.00 31.88 81 VAL A O 1
ATOM 650 N N . ASP A 1 82 ? 4.643 17.221 11.451 1.00 28.06 82 ASP A N 1
ATOM 651 C CA . ASP A 1 82 ? 5.801 17.275 10.567 1.00 28.06 82 ASP A CA 1
ATOM 652 C C . ASP A 1 82 ? 6.813 16.174 10.938 1.00 28.06 82 ASP A C 1
ATOM 654 O O . ASP A 1 82 ? 7.567 16.289 11.907 1.00 28.06 82 ASP A O 1
ATOM 658 N N . ASN A 1 83 ? 6.845 15.094 10.154 1.00 39.84 83 ASN A N 1
ATOM 659 C CA . ASN A 1 83 ? 7.807 14.006 10.311 1.00 39.84 83 ASN A CA 1
ATOM 660 C C . ASN A 1 83 ? 9.176 14.446 9.788 1.00 39.84 83 ASN A C 1
ATOM 662 O O . ASN A 1 83 ? 9.543 14.180 8.647 1.00 39.84 83 ASN A O 1
ATOM 666 N N . ASN A 1 84 ? 9.923 15.147 10.637 1.00 37.69 84 ASN A N 1
ATOM 667 C CA . ASN A 1 84 ? 11.357 15.372 10.464 1.00 37.69 84 ASN A CA 1
ATOM 668 C C . ASN A 1 84 ? 12.116 15.295 11.800 1.00 37.69 84 ASN A C 1
ATOM 670 O O . ASN A 1 84 ? 13.081 16.020 12.037 1.00 37.69 84 ASN A O 1
ATOM 674 N N . ALA A 1 85 ? 11.694 14.381 12.671 1.00 27.75 85 ALA A N 1
ATOM 675 C CA . ALA A 1 85 ? 12.477 13.962 13.823 1.00 27.75 85 ALA A CA 1
ATOM 676 C C . ALA A 1 85 ? 12.331 12.447 13.998 1.00 27.75 85 ALA A C 1
ATOM 678 O O . ALA A 1 85 ? 11.420 11.973 14.669 1.00 27.75 85 ALA A O 1
ATOM 679 N N . CYS A 1 86 ? 13.238 11.681 13.391 1.00 31.58 86 CYS A N 1
ATOM 680 C CA . CYS A 1 86 ? 13.537 10.345 13.887 1.00 31.58 86 CYS A CA 1
ATOM 681 C C . CYS A 1 86 ? 14.086 10.525 15.308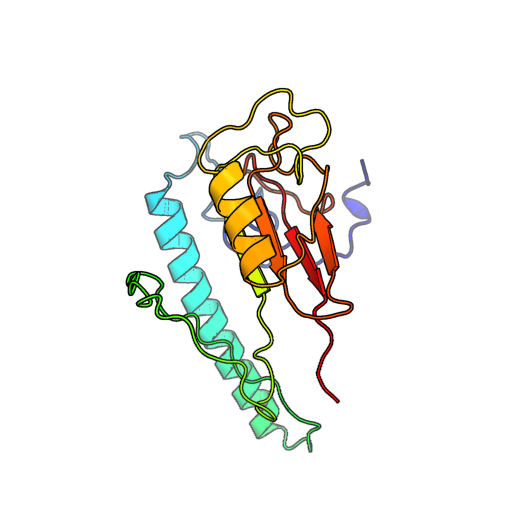 1.00 31.58 86 CYS A C 1
ATOM 683 O O . CYS A 1 86 ? 15.217 10.981 15.471 1.00 31.58 86 CYS A O 1
ATOM 685 N N . GLN A 1 87 ? 13.286 10.242 16.332 1.00 30.75 87 GLN A N 1
ATOM 686 C CA . GLN A 1 87 ? 13.840 9.959 17.649 1.00 30.75 87 GLN A CA 1
ATOM 687 C C . GLN A 1 87 ? 14.072 8.455 17.722 1.00 30.75 87 GLN A C 1
ATOM 689 O O . GLN A 1 87 ? 13.136 7.668 17.601 1.00 30.75 87 GLN A O 1
ATOM 694 N N . GLU A 1 88 ? 15.343 8.078 17.856 1.00 31.88 88 GLU A N 1
ATOM 695 C CA . GLU A 1 88 ? 15.762 6.729 18.219 1.00 31.88 88 GLU A CA 1
ATOM 696 C C . GLU A 1 88 ? 15.055 6.350 19.526 1.00 31.88 88 GLU A C 1
ATOM 698 O O . GLU A 1 88 ? 15.263 6.983 20.562 1.00 31.88 88 GLU A O 1
ATOM 703 N N . ILE A 1 89 ? 14.169 5.358 19.467 1.00 37.72 89 ILE A N 1
ATOM 704 C CA . ILE A 1 89 ? 13.550 4.796 20.664 1.00 37.72 89 ILE A CA 1
ATOM 705 C C . ILE A 1 89 ? 14.550 3.780 21.215 1.00 37.72 89 ILE A C 1
ATOM 707 O O . ILE A 1 89 ? 14.832 2.769 20.573 1.00 37.72 89 ILE A O 1
ATOM 711 N N . ASP A 1 90 ? 15.125 4.100 22.371 1.00 31.48 90 ASP A N 1
ATOM 712 C CA . ASP A 1 90 ? 16.077 3.264 23.101 1.00 31.48 90 ASP A CA 1
ATOM 713 C C . ASP A 1 90 ? 15.444 1.904 23.451 1.00 31.48 90 ASP A C 1
ATOM 715 O O . ASP A 1 90 ? 14.415 1.827 24.129 1.00 31.48 90 ASP A O 1
ATOM 719 N N . VAL A 1 91 ? 16.044 0.824 22.944 1.00 32.22 91 VAL A N 1
ATOM 720 C CA . VAL A 1 91 ? 15.558 -0.550 23.105 1.00 32.22 91 VAL A CA 1
ATOM 721 C C . VAL A 1 91 ? 16.185 -1.147 24.359 1.00 32.22 91 VAL A C 1
ATOM 723 O O . VAL A 1 91 ? 17.268 -1.731 24.318 1.00 32.22 91 VAL A O 1
ATOM 726 N N . SER A 1 92 ? 15.471 -1.052 25.478 1.00 32.97 92 SER A N 1
ATOM 727 C CA . SER A 1 92 ? 15.684 -1.936 26.629 1.00 32.97 92 SER A CA 1
ATOM 728 C C . SER A 1 92 ? 14.546 -2.963 26.728 1.00 32.97 92 SER A C 1
ATOM 730 O O . SER A 1 92 ? 13.406 -2.624 26.406 1.00 32.97 92 SER A O 1
ATOM 732 N N . PRO A 1 93 ? 14.804 -4.214 27.166 1.00 44.75 93 PRO A N 1
ATOM 733 C CA . PRO A 1 93 ? 13.775 -5.249 27.229 1.00 44.75 93 PRO A CA 1
ATOM 734 C C . PRO A 1 93 ? 12.747 -4.890 28.308 1.00 44.75 93 PRO A C 1
ATOM 736 O O . PRO A 1 93 ? 13.053 -4.929 29.499 1.00 44.75 93 PRO A O 1
ATOM 739 N N . VAL A 1 94 ? 11.534 -4.519 27.901 1.00 41.81 94 VAL A N 1
ATOM 740 C CA . VAL A 1 94 ? 10.419 -4.298 28.827 1.00 41.81 94 VA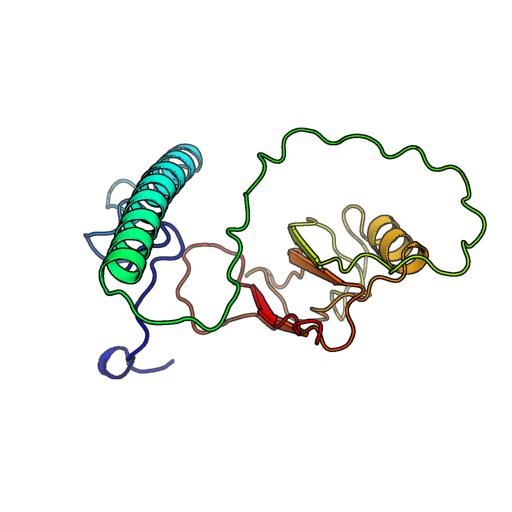L A CA 1
ATOM 741 C C . VAL A 1 94 ? 9.760 -5.642 29.113 1.00 41.81 94 VAL A C 1
ATOM 743 O O . VAL A 1 94 ? 9.208 -6.286 28.221 1.00 41.81 94 VAL A O 1
ATOM 746 N N . GLU A 1 95 ? 9.841 -6.070 30.372 1.00 42.97 95 GLU A N 1
ATOM 747 C CA . GLU A 1 95 ? 9.030 -7.167 30.889 1.00 42.97 95 GLU A CA 1
ATOM 748 C C . GLU A 1 95 ? 7.540 -6.866 30.689 1.00 42.97 95 GLU A C 1
ATOM 750 O O . GLU A 1 95 ? 7.093 -5.734 30.873 1.00 42.97 95 GLU A O 1
ATOM 755 N N . ALA A 1 96 ? 6.777 -7.887 30.293 1.00 40.94 96 ALA A N 1
ATOM 756 C CA . ALA A 1 96 ? 5.371 -7.762 29.931 1.00 40.94 96 ALA A CA 1
ATOM 757 C C . ALA A 1 96 ? 4.548 -7.090 31.052 1.00 40.94 96 ALA A C 1
ATOM 759 O O . ALA A 1 96 ? 4.408 -7.676 32.131 1.00 40.94 96 ALA A O 1
ATOM 760 N N . PRO A 1 97 ? 3.944 -5.909 30.820 1.00 44.34 97 PRO A N 1
ATOM 761 C CA . PRO A 1 97 ? 3.047 -5.317 31.789 1.00 44.34 97 PRO A CA 1
ATOM 762 C C . PRO A 1 97 ? 1.655 -5.930 31.630 1.00 44.34 97 PRO A C 1
ATOM 764 O O . PRO A 1 97 ? 0.995 -5.829 30.596 1.00 44.34 97 PRO A O 1
ATOM 767 N N . THR A 1 98 ? 1.184 -6.562 32.698 1.00 49.75 98 THR A N 1
ATOM 768 C CA . THR A 1 98 ? -0.232 -6.852 32.914 1.00 49.75 98 THR A CA 1
ATOM 769 C C . THR A 1 98 ? -1.032 -5.547 32.947 1.00 49.75 98 THR A C 1
ATOM 771 O O . THR A 1 98 ? -0.905 -4.782 33.899 1.00 49.75 98 THR A O 1
ATOM 774 N N . GLY A 1 99 ? -1.901 -5.338 31.953 1.00 45.12 99 GLY A N 1
ATOM 775 C CA . GLY A 1 99 ? -3.070 -4.460 32.079 1.00 45.12 99 GLY A CA 1
ATOM 776 C C . GLY A 1 99 ? -2.999 -3.062 31.461 1.00 45.12 99 GLY A C 1
ATOM 777 O O . GLY A 1 99 ? -3.804 -2.230 31.870 1.00 45.12 99 GLY A O 1
ATOM 778 N N . ASP A 1 100 ? -2.116 -2.799 30.493 1.00 49.62 100 ASP A N 1
ATOM 779 C CA . ASP A 1 100 ? -2.149 -1.550 29.716 1.00 49.62 100 ASP A CA 1
ATOM 780 C C . ASP A 1 100 ? -2.769 -1.783 28.328 1.00 49.62 100 ASP A C 1
ATOM 782 O O . ASP A 1 100 ? -2.539 -2.816 27.690 1.00 49.62 100 ASP A O 1
ATOM 786 N N . ALA A 1 101 ? -3.618 -0.863 27.871 1.00 61.53 101 ALA A N 1
ATOM 787 C CA . ALA A 1 101 ? -4.291 -1.000 26.584 1.00 61.53 101 ALA A CA 1
ATOM 788 C C . ALA A 1 101 ? -3.257 -0.879 25.454 1.00 61.53 101 ALA A C 1
ATOM 790 O O . ALA A 1 101 ? -2.729 0.204 25.207 1.00 61.53 101 ALA A O 1
ATOM 791 N N . MET A 1 102 ? -2.975 -1.989 24.762 1.00 72.94 102 MET A N 1
ATOM 792 C CA . MET A 1 102 ? -2.070 -2.006 23.608 1.00 72.94 102 MET A CA 1
ATOM 793 C C . MET A 1 102 ? -2.435 -0.893 22.617 1.00 72.94 102 MET A C 1
ATOM 795 O O . MET A 1 102 ? -3.589 -0.780 22.190 1.00 72.94 102 MET A O 1
ATOM 799 N N . HIS A 1 103 ? -1.452 -0.071 22.245 1.00 85.69 103 HIS A N 1
ATOM 800 C CA . HIS A 1 103 ? -1.641 0.985 21.255 1.00 85.69 103 HIS A CA 1
ATOM 801 C C . HIS A 1 103 ? -2.072 0.401 19.910 1.00 85.69 103 HIS A C 1
ATOM 803 O O . HIS A 1 103 ? -1.524 -0.599 19.453 1.00 85.69 103 HIS A O 1
ATOM 809 N N . ARG A 1 104 ? -3.047 1.042 19.262 1.00 90.06 104 ARG A N 1
ATOM 810 C CA . ARG A 1 104 ? -3.538 0.666 17.933 1.00 90.06 104 ARG A CA 1
ATOM 811 C C . ARG A 1 104 ? -2.757 1.433 16.883 1.00 90.06 104 ARG A C 1
ATOM 813 O O . ARG A 1 104 ? -2.865 2.653 16.822 1.00 90.06 104 ARG A O 1
ATOM 820 N N . ILE A 1 105 ? -1.965 0.726 16.089 1.00 92.81 105 ILE A N 1
ATOM 821 C CA . ILE A 1 105 ? -0.970 1.335 15.209 1.00 92.81 105 ILE A CA 1
ATOM 822 C C . ILE A 1 105 ? -1.200 0.871 13.771 1.00 92.81 105 ILE A C 1
ATOM 824 O O . ILE A 1 105 ? -1.446 -0.308 13.504 1.00 92.81 105 ILE A O 1
ATOM 828 N N . VAL A 1 106 ? -1.103 1.826 12.848 1.00 92.44 106 VAL A N 1
ATOM 829 C CA . VAL A 1 106 ? -1.024 1.601 11.404 1.00 92.44 106 VAL A CA 1
ATOM 830 C C . VAL A 1 106 ? 0.213 2.331 10.902 1.00 92.44 106 VAL A C 1
ATOM 832 O O . VAL A 1 106 ? 0.432 3.490 11.253 1.00 92.44 106 VAL A O 1
ATOM 835 N N . ILE A 1 107 ? 1.020 1.650 10.102 1.00 93.56 107 ILE A N 1
ATOM 836 C CA . ILE A 1 107 ? 2.229 2.191 9.490 1.00 93.56 107 ILE A CA 1
ATOM 837 C C . ILE A 1 107 ? 2.091 1.966 7.999 1.00 93.56 107 ILE A C 1
ATOM 839 O O . ILE A 1 107 ? 1.936 0.828 7.579 1.00 93.56 107 ILE A O 1
ATOM 843 N N . THR A 1 108 ? 2.145 3.040 7.223 1.00 91.81 108 THR A N 1
ATOM 844 C CA . THR A 1 108 ? 2.010 3.007 5.764 1.00 91.81 108 THR A CA 1
ATOM 845 C C . THR A 1 108 ? 3.129 3.837 5.166 1.00 91.81 108 THR A C 1
ATOM 847 O O . THR A 1 108 ? 3.374 4.951 5.647 1.00 91.81 108 THR A O 1
ATOM 850 N N . GLY A 1 109 ? 3.773 3.377 4.105 1.00 88.81 109 GLY A N 1
ATOM 851 C CA . GLY A 1 109 ? 4.735 4.218 3.401 1.00 88.81 109 GLY A CA 1
ATOM 852 C C . GLY A 1 109 ? 5.558 3.475 2.370 1.00 88.81 109 GLY A C 1
ATOM 853 O O . GLY A 1 109 ? 5.404 2.273 2.195 1.00 88.81 109 GLY A O 1
ATOM 854 N N . ASP A 1 110 ? 6.450 4.214 1.719 1.00 89.19 110 ASP A N 1
ATOM 855 C CA . ASP A 1 110 ? 7.443 3.673 0.795 1.00 89.19 110 ASP A CA 1
ATOM 856 C C . ASP A 1 110 ? 8.668 3.198 1.588 1.00 89.19 110 ASP A C 1
ATOM 858 O O . ASP A 1 110 ? 9.430 4.004 2.132 1.00 89.19 110 ASP A O 1
ATOM 862 N N . PHE A 1 111 ? 8.840 1.880 1.680 1.00 89.75 111 PHE A N 1
ATOM 863 C CA . PHE A 1 111 ? 9.964 1.252 2.379 1.00 89.75 111 PHE A CA 1
ATOM 864 C C . PHE A 1 111 ? 11.148 0.992 1.447 1.00 89.75 111 PHE A C 1
ATOM 866 O O . PHE A 1 111 ? 12.219 0.589 1.916 1.00 89.75 111 PHE A O 1
ATOM 873 N N . ASN A 1 112 ? 10.956 1.177 0.134 1.00 89.31 112 ASN A N 1
ATOM 874 C CA . ASN A 1 112 ? 11.956 0.964 -0.906 1.00 89.31 112 ASN A CA 1
ATOM 875 C C . ASN A 1 112 ? 12.747 -0.352 -0.720 1.00 89.31 112 ASN A C 1
ATOM 877 O O . ASN A 1 112 ? 13.971 -0.398 -0.868 1.00 89.31 112 ASN A O 1
ATOM 881 N N . SER A 1 113 ? 12.043 -1.417 -0.318 1.00 89.19 113 SER A N 1
ATOM 882 C CA . SER A 1 113 ? 12.619 -2.707 0.072 1.00 89.19 113 SER A CA 1
ATOM 883 C C . SER A 1 113 ? 11.801 -3.869 -0.490 1.00 89.19 113 SER A C 1
ATOM 885 O O . SER A 1 113 ? 10.574 -3.876 -0.418 1.00 89.19 113 SER A O 1
ATOM 887 N N . VAL A 1 114 ? 12.492 -4.886 -1.006 1.00 88.00 114 VAL A N 1
ATOM 888 C CA . VAL A 1 114 ? 11.879 -6.104 -1.559 1.00 88.00 114 VAL A CA 1
ATOM 889 C C . VAL A 1 114 ? 12.163 -7.267 -0.624 1.00 88.00 114 VAL A C 1
ATOM 891 O O . VAL A 1 114 ? 13.310 -7.497 -0.236 1.00 88.00 114 VAL A O 1
ATOM 894 N N . HIS A 1 115 ? 11.127 -8.032 -0.294 1.00 88.94 115 HIS A N 1
ATOM 895 C CA . HIS A 1 115 ? 11.250 -9.269 0.464 1.00 88.94 115 HIS A CA 1
ATOM 896 C C . HIS A 1 115 ? 10.129 -10.236 0.076 1.00 88.94 115 HIS A C 1
ATOM 898 O O . HIS A 1 115 ? 9.008 -9.824 -0.221 1.00 88.94 115 HIS A O 1
ATOM 904 N N . TRP A 1 116 ? 10.408 -11.539 0.119 1.00 86.88 116 TRP A N 1
ATOM 905 C CA . TRP A 1 116 ? 9.465 -12.587 -0.295 1.00 86.88 116 TRP A CA 1
ATOM 906 C C . TRP A 1 116 ? 8.175 -12.623 0.540 1.00 86.88 116 TRP A C 1
ATOM 908 O O . TRP A 1 116 ? 7.161 -13.135 0.073 1.00 86.88 116 TRP A O 1
ATOM 918 N N . ALA A 1 117 ? 8.203 -12.075 1.760 1.00 85.00 117 ALA A N 1
ATOM 919 C CA . ALA A 1 117 ? 7.033 -12.003 2.637 1.00 85.00 117 ALA A CA 1
ATOM 920 C C . ALA A 1 117 ? 5.925 -11.070 2.111 1.00 85.00 117 ALA A C 1
ATOM 922 O O . ALA A 1 117 ? 4.767 -11.276 2.460 1.00 85.00 117 ALA A O 1
ATOM 923 N N . TRP A 1 118 ? 6.257 -10.075 1.279 1.00 85.94 118 TRP A N 1
ATOM 924 C CA . TRP A 1 118 ? 5.285 -9.139 0.693 1.00 85.94 118 TRP A CA 1
ATOM 925 C C . TRP A 1 118 ? 5.352 -9.052 -0.832 1.00 85.94 118 TRP A C 1
ATOM 927 O O . TRP A 1 118 ? 4.362 -8.681 -1.450 1.00 85.94 118 TRP A O 1
ATOM 937 N N . GLN A 1 119 ? 6.454 -9.453 -1.467 1.00 85.00 119 GLN A N 1
ATOM 938 C CA . GLN A 1 119 ? 6.559 -9.558 -2.922 1.00 85.00 119 GLN A CA 1
ATOM 939 C C . GLN A 1 119 ? 6.630 -11.033 -3.335 1.00 85.00 119 GLN A C 1
ATOM 941 O O . GLN A 1 119 ? 7.688 -11.671 -3.296 1.00 85.00 119 GLN A O 1
ATOM 946 N N . LEU A 1 120 ? 5.481 -11.593 -3.729 1.00 77.50 120 LEU A N 1
ATOM 947 C CA . LEU A 1 120 ? 5.382 -12.991 -4.150 1.00 77.50 120 LEU A CA 1
ATOM 948 C C . LEU A 1 120 ? 6.282 -13.256 -5.363 1.00 77.50 120 LEU A C 1
ATOM 950 O O . LEU A 1 120 ? 6.207 -12.569 -6.378 1.00 77.50 120 LEU A O 1
ATOM 954 N N . GLY A 1 121 ? 7.123 -14.285 -5.266 1.00 75.19 121 GLY A N 1
ATOM 955 C CA . GLY A 1 121 ? 8.055 -14.655 -6.334 1.00 75.19 121 GLY A CA 1
ATOM 956 C C . GLY A 1 121 ? 9.371 -13.872 -6.339 1.00 75.19 121 GLY A C 1
ATOM 957 O O . GLY A 1 121 ? 10.183 -14.089 -7.240 1.00 75.19 121 GLY A O 1
ATOM 958 N N . ALA A 1 122 ? 9.627 -13.016 -5.342 1.00 79.38 122 ALA A N 1
ATOM 959 C CA . ALA A 1 122 ? 10.944 -12.416 -5.157 1.00 79.38 122 ALA A CA 1
ATOM 960 C C . ALA A 1 122 ? 12.009 -13.509 -4.945 1.00 79.38 122 ALA A C 1
ATOM 962 O O . ALA A 1 122 ? 11.916 -14.333 -4.036 1.00 79.38 122 ALA A O 1
ATOM 963 N N . THR A 1 123 ? 13.027 -13.518 -5.807 1.00 76.81 123 THR A N 1
ATOM 964 C CA . THR A 1 123 ? 14.152 -14.470 -5.756 1.00 76.81 123 THR A CA 1
ATOM 965 C C . THR A 1 123 ? 15.319 -13.972 -4.907 1.00 76.81 123 THR A C 1
ATOM 967 O O . THR A 1 123 ? 16.246 -14.728 -4.626 1.00 76.81 123 THR A O 1
ATOM 970 N N . HIS A 1 124 ? 15.281 -12.699 -4.521 1.00 72.12 124 HIS A N 1
ATOM 971 C CA . HIS A 1 124 ? 16.266 -12.029 -3.689 1.00 72.12 124 HIS A CA 1
ATOM 972 C C . HIS A 1 124 ? 15.576 -10.935 -2.870 1.00 72.12 124 HIS A C 1
ATOM 974 O O . HIS A 1 124 ? 14.540 -10.409 -3.281 1.00 72.12 124 HIS A O 1
ATOM 980 N N . SER A 1 125 ? 16.155 -10.599 -1.720 1.00 77.75 125 SER A N 1
ATOM 981 C CA . SER A 1 125 ? 15.799 -9.397 -0.973 1.00 77.75 125 SER A CA 1
ATOM 982 C C . SER A 1 125 ? 16.594 -8.192 -1.489 1.00 77.75 125 SER A C 1
ATOM 984 O O . SER A 1 125 ? 17.715 -8.326 -1.986 1.00 77.75 125 SER A O 1
ATOM 986 N N . TYR A 1 126 ? 15.995 -7.007 -1.400 1.00 83.81 126 TYR A N 1
ATOM 987 C CA . TYR A 1 126 ? 16.621 -5.721 -1.714 1.00 83.81 126 TYR A CA 1
ATOM 988 C C . TYR A 1 126 ? 16.305 -4.719 -0.603 1.00 83.81 126 TYR A C 1
ATOM 990 O O . TYR A 1 126 ? 15.254 -4.807 0.036 1.00 83.81 126 TYR A O 1
ATOM 998 N N . GLY A 1 127 ? 17.198 -3.751 -0.389 1.00 87.62 127 GLY A N 1
ATOM 999 C CA . GLY A 1 127 ? 17.043 -2.759 0.671 1.00 87.62 127 GLY A CA 1
ATOM 1000 C C . GLY A 1 127 ? 17.172 -3.404 2.049 1.00 87.62 127 GLY A C 1
ATOM 1001 O O . GLY A 1 127 ? 18.094 -4.184 2.275 1.00 87.62 127 GLY A O 1
ATOM 1002 N N . GLN A 1 128 ? 16.244 -3.080 2.949 1.00 90.19 128 GLN A N 1
ATOM 1003 C CA . GLN A 1 128 ? 16.227 -3.549 4.341 1.00 90.19 128 GLN A CA 1
ATOM 1004 C C . GLN A 1 128 ? 15.129 -4.598 4.583 1.00 90.19 128 GLN A C 1
ATOM 1006 O O . GLN A 1 128 ? 14.516 -4.648 5.648 1.00 90.19 128 GLN A O 1
ATOM 1011 N N . GLY A 1 129 ? 14.801 -5.402 3.564 1.00 90.62 129 GLY A N 1
ATOM 1012 C CA . GLY A 1 129 ? 13.653 -6.310 3.606 1.00 90.62 129 GLY A CA 1
ATOM 1013 C C . GLY A 1 129 ? 13.698 -7.336 4.747 1.00 90.62 129 GLY A C 1
ATOM 1014 O O . GLY A 1 129 ? 12.681 -7.591 5.386 1.00 90.62 129 GLY A O 1
ATOM 1015 N N . GLU A 1 130 ? 14.872 -7.891 5.051 1.00 90.44 130 GLU A N 1
ATOM 1016 C CA . GLU A 1 130 ? 15.027 -8.844 6.162 1.00 90.44 130 GLU A CA 1
ATOM 1017 C C . GLU A 1 130 ? 14.855 -8.150 7.521 1.00 90.44 130 GLU A C 1
ATOM 1019 O O . GLU A 1 130 ? 14.157 -8.656 8.403 1.00 90.44 130 GLU A O 1
ATOM 1024 N N . GLU A 1 131 ? 15.445 -6.964 7.687 1.00 92.62 131 GLU A N 1
ATOM 1025 C CA . GLU A 1 131 ? 15.359 -6.173 8.912 1.00 92.62 131 GLU A CA 1
ATOM 1026 C C . GLU A 1 131 ? 13.932 -5.694 9.176 1.00 92.62 131 GLU A C 1
ATOM 1028 O O . GLU A 1 131 ? 13.455 -5.811 10.302 1.00 92.62 131 GLU A O 1
ATOM 1033 N N . ILE A 1 132 ? 13.228 -5.214 8.145 1.00 92.62 132 ILE A N 1
ATOM 1034 C CA . ILE A 1 132 ? 11.826 -4.785 8.239 1.00 92.62 132 ILE A CA 1
ATOM 1035 C C . ILE A 1 132 ? 10.933 -5.973 8.599 1.00 92.62 132 ILE A C 1
ATOM 1037 O O . ILE A 1 132 ? 10.092 -5.857 9.490 1.00 92.62 132 ILE A O 1
ATOM 1041 N N . LYS A 1 133 ? 11.132 -7.132 7.955 1.00 91.06 133 LYS A N 1
ATOM 1042 C CA . LYS A 1 133 ? 10.376 -8.351 8.264 1.00 91.06 133 LYS A CA 1
ATOM 1043 C C . LYS A 1 133 ? 10.585 -8.770 9.715 1.00 91.06 133 LYS A C 1
ATOM 1045 O O . LYS A 1 133 ? 9.613 -9.029 10.421 1.00 91.06 133 LYS A O 1
ATOM 1050 N N . LYS A 1 134 ? 11.841 -8.823 10.166 1.00 91.94 134 LYS A N 1
ATOM 1051 C CA . LYS A 1 134 ? 12.174 -9.170 11.551 1.00 91.94 134 LYS A CA 1
ATOM 1052 C C . LYS A 1 134 ? 11.573 -8.164 12.533 1.00 91.94 134 LYS A C 1
ATOM 1054 O O . LYS A 1 134 ? 10.980 -8.567 13.527 1.00 91.94 134 LYS A O 1
ATOM 1059 N N . TRP A 1 135 ? 11.698 -6.872 12.241 1.00 94.19 135 TRP A N 1
ATOM 1060 C CA . TRP A 1 135 ? 11.134 -5.806 13.059 1.00 94.19 135 TRP A CA 1
ATOM 1061 C C . TRP A 1 135 ? 9.610 -5.943 13.182 1.00 94.19 135 TRP A C 1
ATOM 1063 O O . TRP A 1 135 ? 9.090 -5.873 14.293 1.00 94.19 135 TRP A O 1
ATOM 1073 N N . ALA A 1 136 ? 8.898 -6.214 12.086 1.00 92.81 136 ALA A N 1
ATOM 1074 C CA . ALA A 1 136 ? 7.450 -6.402 12.113 1.00 92.81 136 ALA A CA 1
ATOM 1075 C C . ALA A 1 136 ? 7.040 -7.613 12.972 1.00 92.81 136 ALA A C 1
ATOM 1077 O O . ALA A 1 136 ? 6.110 -7.504 13.770 1.00 92.81 136 ALA A O 1
ATOM 1078 N N . GLU A 1 137 ? 7.758 -8.737 12.870 1.00 91.25 137 GLU A N 1
ATOM 1079 C CA . GLU A 1 137 ? 7.513 -9.927 13.699 1.00 91.25 137 GLU A CA 1
ATOM 1080 C C . GLU A 1 137 ? 7.770 -9.669 15.186 1.00 91.25 137 GLU A C 1
ATOM 1082 O O . GLU A 1 137 ? 6.917 -9.982 16.016 1.00 91.25 137 GLU A O 1
ATOM 1087 N N . ASP A 1 138 ? 8.911 -9.057 15.518 1.00 92.69 138 ASP A N 1
ATOM 1088 C CA . ASP A 1 138 ? 9.303 -8.763 16.901 1.00 92.69 138 ASP A CA 1
ATOM 1089 C C . ASP A 1 138 ? 8.301 -7.804 17.587 1.00 92.69 138 ASP A C 1
ATOM 1091 O O . ASP A 1 138 ? 8.150 -7.838 18.808 1.00 92.69 138 ASP A O 1
ATOM 1095 N N . HIS A 1 139 ? 7.575 -6.989 16.809 1.00 88.19 139 HIS A N 1
ATOM 1096 C CA . HIS A 1 139 ? 6.575 -6.028 17.296 1.00 88.19 139 HIS A CA 1
ATOM 1097 C C . HIS A 1 139 ? 5.118 -6.455 17.033 1.00 88.19 139 HIS A C 1
ATOM 1099 O O . HIS A 1 139 ? 4.196 -5.674 17.274 1.00 88.19 139 HIS A O 1
ATOM 1105 N N . ASN A 1 140 ? 4.889 -7.693 16.578 1.00 90.81 140 ASN A N 1
ATOM 1106 C CA . ASN A 1 140 ? 3.561 -8.257 16.314 1.00 90.81 140 ASN A CA 1
ATOM 1107 C C . ASN A 1 140 ? 2.714 -7.423 15.326 1.00 90.81 140 ASN A C 1
ATOM 1109 O O . ASN A 1 140 ? 1.510 -7.220 15.514 1.00 90.81 140 ASN A O 1
ATOM 1113 N N . PHE A 1 141 ? 3.357 -6.936 14.265 1.00 93.50 141 PHE A N 1
ATOM 1114 C CA . PHE A 1 141 ? 2.711 -6.263 13.147 1.00 93.50 141 PHE A CA 1
ATOM 1115 C C . PHE A 1 141 ? 2.471 -7.225 11.981 1.00 93.50 141 PHE A C 1
ATOM 1117 O O . PHE A 1 141 ? 3.377 -7.920 11.526 1.00 93.50 141 PHE A O 1
ATOM 1124 N N . ALA A 1 142 ? 1.249 -7.220 11.453 1.00 90.69 142 ALA A N 1
ATOM 1125 C CA . ALA A 1 142 ? 0.894 -7.921 10.227 1.00 90.69 142 ALA A CA 1
ATOM 1126 C C . ALA A 1 142 ? 1.039 -6.987 9.021 1.00 90.69 142 ALA A C 1
ATOM 1128 O O . ALA A 1 142 ? 0.581 -5.845 9.070 1.00 90.69 142 ALA A O 1
ATOM 1129 N N . CYS A 1 143 ? 1.643 -7.483 7.938 1.00 89.44 143 CYS A N 1
ATOM 1130 C CA . CYS A 1 143 ? 1.659 -6.792 6.650 1.00 89.44 143 CYS A CA 1
ATOM 1131 C C . CYS A 1 143 ? 0.303 -6.973 5.952 1.00 89.44 143 CYS A C 1
ATOM 1133 O O . CYS A 1 143 ? -0.165 -8.105 5.815 1.00 89.44 143 CYS A O 1
ATOM 1135 N N . LEU A 1 144 ? -0.336 -5.877 5.539 1.00 85.81 144 LEU A N 1
ATOM 1136 C CA . LEU A 1 144 ? -1.683 -5.897 4.960 1.00 85.81 144 LEU A CA 1
ATOM 1137 C C . LEU A 1 144 ? -1.692 -6.086 3.441 1.00 85.81 144 LEU A C 1
ATOM 1139 O O . LEU A 1 144 ? -2.657 -6.644 2.921 1.00 85.81 144 LEU A O 1
ATOM 1143 N N . ILE A 1 145 ? -0.641 -5.656 2.737 1.00 78.62 145 ILE A N 1
ATOM 1144 C CA . ILE A 1 145 ? -0.528 -5.823 1.284 1.00 78.62 145 ILE A CA 1
ATOM 1145 C C . ILE A 1 145 ? 0.561 -6.841 0.979 1.00 78.62 145 ILE A C 1
ATOM 1147 O O . ILE A 1 145 ? 1.748 -6.597 1.180 1.00 78.62 145 ILE A O 1
ATOM 1151 N N . ILE A 1 146 ? 0.135 -7.996 0.475 1.00 71.31 146 ILE A N 1
ATOM 1152 C CA . ILE A 1 146 ? 1.016 -9.095 0.090 1.00 71.31 146 ILE A CA 1
ATOM 1153 C C . ILE A 1 146 ? 0.748 -9.430 -1.375 1.00 71.31 146 ILE A C 1
ATOM 1155 O O . ILE A 1 146 ? -0.354 -9.831 -1.741 1.00 71.31 146 ILE A O 1
ATOM 1159 N N . GLY A 1 147 ? 1.779 -9.325 -2.207 1.00 58.94 147 GLY A N 1
ATOM 1160 C CA . GLY A 1 147 ? 1.806 -9.882 -3.556 1.00 58.94 147 GLY A CA 1
ATOM 1161 C C . GLY A 1 147 ? 1.158 -9.040 -4.651 1.00 58.94 147 GLY A C 1
ATOM 1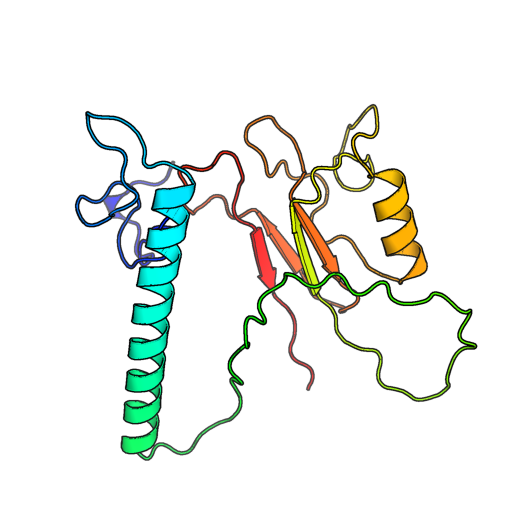162 O O . GLY A 1 147 ? 1.222 -9.445 -5.810 1.00 58.94 147 GLY A O 1
ATOM 1163 N N . GLU A 1 148 ? 0.577 -7.883 -4.333 1.00 64.75 148 GLU A N 1
ATOM 1164 C CA . GLU A 1 148 ? 0.158 -6.924 -5.356 1.00 64.75 148 GLU A CA 1
ATOM 1165 C C . GLU A 1 148 ? 1.319 -5.986 -5.691 1.00 64.75 148 GLU A C 1
ATOM 1167 O O . GLU A 1 148 ? 1.913 -5.360 -4.813 1.00 64.75 148 GLU A O 1
ATOM 1172 N N . ALA A 1 149 ? 1.672 -5.917 -6.975 1.00 61.25 149 ALA A N 1
ATOM 1173 C CA . ALA A 1 149 ? 2.654 -4.963 -7.466 1.00 61.25 149 ALA A CA 1
ATOM 1174 C C . ALA A 1 149 ? 2.059 -3.555 -7.384 1.00 61.25 149 ALA A C 1
ATOM 1176 O O . ALA A 1 149 ? 1.077 -3.246 -8.061 1.00 61.25 149 ALA A O 1
ATOM 1177 N N . ILE A 1 150 ? 2.674 -2.712 -6.564 1.00 61.88 150 ILE A N 1
ATOM 1178 C CA . ILE A 1 150 ? 2.233 -1.337 -6.297 1.00 61.88 150 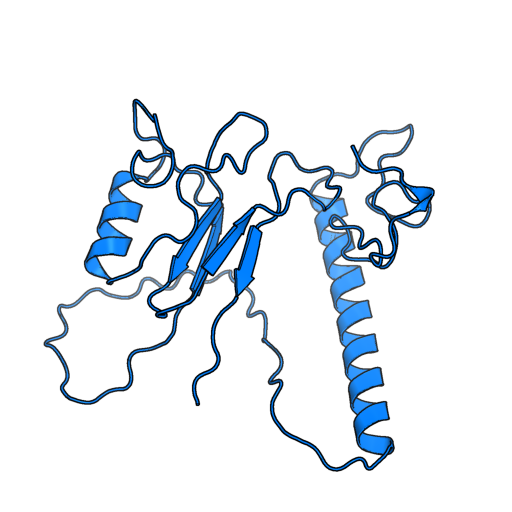ILE A CA 1
ATOM 1179 C C . ILE A 1 150 ? 3.071 -0.352 -7.114 1.00 61.88 150 ILE A C 1
ATOM 1181 O O . ILE A 1 150 ? 2.720 0.807 -7.243 1.00 61.88 150 ILE A O 1
ATOM 1185 N N . HIS A 1 151 ? 4.140 -0.812 -7.760 1.00 63.47 151 HIS A N 1
ATOM 1186 C CA . HIS A 1 151 ? 4.936 -0.036 -8.696 1.00 63.47 151 HIS A CA 1
ATOM 1187 C C . HIS A 1 151 ? 4.765 -0.563 -10.130 1.00 63.47 151 HIS A C 1
ATOM 1189 O O . HIS A 1 151 ? 4.705 -1.771 -10.365 1.00 63.47 151 HIS A O 1
ATOM 1195 N N . ARG A 1 152 ? 4.745 0.327 -11.132 1.00 58.81 152 ARG A N 1
ATOM 1196 C CA . ARG A 1 152 ? 4.580 -0.017 -12.563 1.00 58.81 152 ARG A CA 1
ATOM 1197 C C . ARG A 1 152 ? 5.648 -0.972 -13.103 1.00 58.81 152 ARG A C 1
ATOM 1199 O O . ARG A 1 152 ? 5.412 -1.599 -14.134 1.00 58.81 152 ARG A O 1
ATOM 1206 N N . ALA A 1 153 ? 6.802 -1.074 -12.441 1.00 61.44 153 ALA A N 1
ATOM 1207 C CA . ALA A 1 153 ? 7.846 -2.044 -12.780 1.00 61.44 153 ALA A CA 1
ATOM 1208 C C . ALA A 1 153 ? 7.552 -3.475 -12.282 1.00 61.44 153 ALA A C 1
ATOM 1210 O O . ALA A 1 153 ? 8.263 -4.397 -12.672 1.00 61.44 153 ALA A O 1
ATOM 1211 N N . GLY A 1 154 ? 6.494 -3.670 -11.487 1.00 67.50 154 GLY A N 1
ATOM 1212 C CA . GLY A 1 154 ? 6.118 -4.965 -10.916 1.00 67.50 154 GLY A CA 1
ATOM 1213 C C . GLY A 1 154 ? 6.526 -5.161 -9.452 1.00 67.50 154 GLY A C 1
ATOM 1214 O O . GLY A 1 154 ? 6.412 -6.279 -8.958 1.00 67.50 154 GLY A O 1
ATOM 1215 N N . ASP A 1 155 ? 6.986 -4.109 -8.768 1.00 76.81 155 ASP A N 1
ATOM 1216 C CA . ASP A 1 155 ? 7.509 -4.194 -7.399 1.00 76.81 155 ASP A CA 1
ATOM 1217 C C . ASP A 1 155 ? 6.472 -3.803 -6.336 1.00 76.81 155 ASP A C 1
ATOM 1219 O O . ASP A 1 155 ? 5.562 -3.007 -6.587 1.00 76.81 155 ASP A O 1
ATOM 1223 N N . THR A 1 156 ? 6.634 -4.341 -5.128 1.00 76.06 156 THR A N 1
ATOM 1224 C CA . THR A 1 156 ? 5.817 -4.048 -3.940 1.00 76.06 156 THR A CA 1
ATOM 1225 C C . THR A 1 156 ? 6.693 -3.302 -2.929 1.00 76.06 156 THR A C 1
ATOM 1227 O O . THR A 1 156 ? 7.277 -3.914 -2.036 1.00 76.06 156 THR A O 1
ATOM 1230 N N . LEU A 1 157 ? 6.859 -1.990 -3.135 1.00 82.88 157 LEU A N 1
ATOM 1231 C CA . LEU A 1 157 ? 7.752 -1.134 -2.332 1.00 82.88 157 LEU A CA 1
ATOM 1232 C C . LEU A 1 157 ? 7.012 -0.324 -1.262 1.00 82.88 157 LEU A C 1
ATOM 1234 O O . LEU A 1 157 ? 7.575 -0.047 -0.201 1.00 82.88 157 LEU A O 1
ATOM 1238 N N . ASP A 1 158 ? 5.757 0.029 -1.531 1.00 86.00 158 ASP A N 1
ATOM 1239 C CA . ASP A 1 158 ? 4.862 0.610 -0.540 1.00 86.00 158 ASP A CA 1
ATOM 1240 C C . ASP A 1 158 ? 4.284 -0.510 0.335 1.00 86.00 158 ASP A C 1
ATOM 1242 O O . ASP A 1 158 ? 3.769 -1.499 -0.185 1.00 86.00 158 ASP A O 1
ATOM 1246 N N . LEU A 1 159 ? 4.391 -0.383 1.656 1.00 89.50 159 LEU A N 1
ATOM 1247 C CA . LEU A 1 159 ? 3.942 -1.408 2.600 1.00 89.50 159 LEU A CA 1
ATOM 1248 C C . LEU A 1 159 ? 3.042 -0.805 3.668 1.00 89.50 159 LEU A C 1
ATOM 1250 O O . LEU A 1 159 ? 3.257 0.323 4.120 1.00 89.50 159 LEU A O 1
ATOM 1254 N N . ASP A 1 160 ? 2.100 -1.625 4.126 1.00 92.25 160 ASP A N 1
ATOM 1255 C CA . ASP A 1 160 ? 1.217 -1.319 5.241 1.00 92.25 160 ASP A CA 1
ATOM 1256 C C . ASP A 1 160 ? 1.363 -2.377 6.331 1.00 92.25 160 ASP A C 1
ATOM 1258 O O . ASP A 1 160 ? 1.211 -3.572 6.072 1.00 92.25 160 ASP A O 1
ATOM 1262 N N . PHE A 1 161 ? 1.610 -1.938 7.560 1.00 93.94 161 PHE A N 1
ATOM 1263 C CA . PHE A 1 161 ? 1.732 -2.777 8.744 1.00 93.94 161 PHE A CA 1
ATOM 1264 C C . PHE A 1 161 ? 0.740 -2.345 9.822 1.00 93.94 161 PHE A C 1
ATOM 1266 O O . PHE A 1 161 ? 0.525 -1.153 10.047 1.00 93.94 161 PHE A O 1
ATOM 1273 N N . THR A 1 162 ? 0.144 -3.303 10.531 1.00 94.00 162 THR A N 1
ATOM 1274 C CA . THR A 1 162 ? -0.763 -2.997 11.645 1.00 94.00 162 THR A CA 1
ATOM 1275 C C . THR A 1 162 ? -0.827 -4.104 12.688 1.00 94.00 162 THR A C 1
ATOM 1277 O O . THR A 1 162 ? -0.601 -5.275 12.392 1.00 94.00 162 THR A O 1
ATOM 1280 N N . ASN A 1 163 ? -1.135 -3.727 13.929 1.00 92.44 163 ASN A N 1
ATOM 1281 C CA . ASN A 1 163 ? -1.470 -4.649 15.016 1.00 92.44 163 ASN A CA 1
ATOM 1282 C C . ASN A 1 163 ? -2.985 -4.674 15.298 1.00 92.44 163 ASN A C 1
ATOM 1284 O O . ASN A 1 163 ? -3.434 -5.219 16.306 1.00 92.44 163 ASN A O 1
ATOM 1288 N N . ILE A 1 164 ? -3.779 -4.046 14.428 1.00 90.75 164 ILE A N 1
ATOM 1289 C CA . ILE A 1 164 ? -5.222 -3.926 14.572 1.00 90.75 164 ILE A CA 1
ATOM 1290 C C . ILE A 1 164 ? -5.895 -5.105 13.875 1.00 90.75 164 ILE A C 1
ATOM 1292 O O . ILE A 1 164 ? -5.857 -5.229 12.653 1.00 90.75 164 ILE A O 1
ATOM 1296 N N . THR A 1 165 ? -6.584 -5.936 14.652 1.00 88.56 165 THR A N 1
ATOM 1297 C CA . THR A 1 165 ? -7.429 -7.004 14.110 1.00 88.56 165 THR A CA 1
ATOM 1298 C C . THR A 1 165 ? -8.513 -6.422 13.198 1.00 88.56 165 THR A C 1
ATOM 1300 O O . THR A 1 165 ? -9.116 -5.404 13.531 1.00 88.56 165 THR A O 1
ATOM 1303 N N . GLU A 1 166 ? -8.770 -7.086 12.068 1.00 87.69 166 GLU A N 1
ATOM 1304 C CA . GLU A 1 166 ? -9.754 -6.703 11.034 1.00 87.69 166 GLU A CA 1
ATOM 1305 C C . GLU A 1 166 ? -9.424 -5.436 10.227 1.00 87.69 166 GLU A C 1
ATOM 1307 O O . GLU A 1 166 ? -10.202 -5.064 9.348 1.00 87.69 166 GLU A O 1
ATOM 1312 N N . ALA A 1 167 ? -8.282 -4.785 10.466 1.00 89.94 167 ALA A N 1
ATOM 1313 C CA . ALA A 1 167 ? -7.794 -3.782 9.528 1.00 89.94 167 ALA A CA 1
ATOM 1314 C C . ALA A 1 167 ? -7.412 -4.448 8.197 1.00 89.94 167 ALA A C 1
ATOM 1316 O O . ALA A 1 167 ? -6.891 -5.566 8.168 1.00 89.94 167 ALA A O 1
ATOM 1317 N N . CYS A 1 168 ? -7.683 -3.765 7.090 1.00 89.25 168 CYS A N 1
ATOM 1318 C CA . CYS A 1 168 ? -7.367 -4.253 5.753 1.00 89.25 168 CYS A CA 1
ATOM 1319 C C . CYS A 1 168 ? -6.889 -3.117 4.850 1.00 89.25 168 CYS A C 1
ATOM 1321 O O . CYS A 1 168 ? -7.267 -1.961 5.047 1.00 89.25 168 CYS A O 1
ATOM 1323 N N . ALA A 1 169 ? -6.075 -3.466 3.856 1.00 89.81 169 ALA A N 1
ATOM 1324 C CA . ALA A 1 169 ? -5.607 -2.565 2.813 1.00 89.81 169 ALA A CA 1
ATOM 1325 C C . ALA A 1 169 ? -5.686 -3.257 1.443 1.00 89.81 169 ALA A C 1
ATOM 1327 O O . ALA A 1 169 ? -5.694 -4.486 1.365 1.00 89.81 169 ALA A O 1
ATOM 1328 N N . TRP A 1 170 ? -5.802 -2.472 0.376 1.00 85.56 170 TRP A N 1
ATOM 1329 C CA . TRP A 1 170 ? -5.851 -2.932 -1.011 1.00 85.56 170 TRP A CA 1
ATOM 1330 C C . TRP A 1 170 ? -5.283 -1.869 -1.954 1.00 85.56 170 TRP A C 1
ATOM 1332 O O . TRP A 1 170 ? -5.328 -0.668 -1.662 1.00 85.56 170 TRP A O 1
ATOM 1342 N N . VAL A 1 171 ? -4.797 -2.304 -3.117 1.00 82.50 171 VAL A N 1
ATOM 1343 C CA . VAL A 1 171 ? -4.357 -1.393 -4.176 1.00 82.50 171 VAL A CA 1
ATOM 1344 C C . VAL A 1 171 ? -5.575 -0.872 -4.951 1.00 82.50 171 VAL A C 1
ATOM 1346 O O . VAL A 1 171 ? -6.399 -1.638 -5.452 1.00 82.50 171 VAL A O 1
ATOM 1349 N N . ASP A 1 172 ? -5.728 0.450 -5.056 1.00 79.31 172 ASP A N 1
ATOM 1350 C CA . ASP A 1 172 ? -6.833 1.061 -5.802 1.00 79.31 172 ASP A CA 1
ATOM 1351 C C . ASP A 1 172 ? -6.453 1.305 -7.268 1.00 79.31 172 ASP A C 1
ATOM 1353 O O . ASP A 1 172 ? -5.721 2.228 -7.617 1.00 79.31 172 ASP A O 1
ATOM 1357 N N . HIS A 1 173 ? -7.003 0.492 -8.165 1.00 71.94 173 HIS A N 1
ATOM 1358 C CA . HIS A 1 173 ? -6.759 0.607 -9.603 1.00 71.94 173 HIS A CA 1
ATOM 1359 C C . HIS A 1 173 ? -7.695 1.580 -10.336 1.00 71.94 173 HIS A C 1
ATOM 1361 O O . HIS A 1 173 ? -7.534 1.793 -11.541 1.00 71.94 173 HIS A O 1
ATOM 1367 N N . ASN A 1 174 ? -8.695 2.144 -9.658 1.00 63.34 174 ASN A N 1
ATOM 1368 C CA . ASN A 1 174 ? -9.709 2.990 -10.289 1.00 63.34 174 ASN A CA 1
ATOM 1369 C C . ASN A 1 174 ? -9.309 4.467 -10.321 1.00 63.34 174 ASN A C 1
ATOM 1371 O O . ASN A 1 174 ? -9.940 5.268 -11.017 1.00 63.34 174 ASN A O 1
ATOM 1375 N N . GLU A 1 175 ? -8.249 4.840 -9.607 1.00 59.56 175 GLU A N 1
ATOM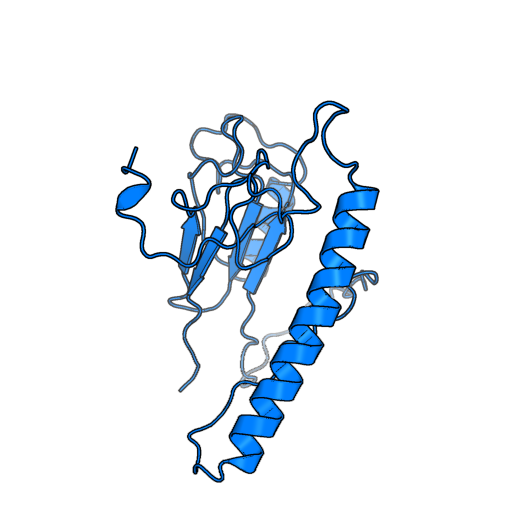 1376 C CA . GLU A 1 175 ? -7.764 6.209 -9.580 1.00 59.56 175 GLU A CA 1
ATOM 1377 C C . GLU A 1 175 ? -6.687 6.474 -10.641 1.00 59.56 175 GLU A C 1
ATOM 1379 O O . GLU A 1 175 ? -5.657 5.809 -10.744 1.00 59.56 175 GLU A O 1
ATOM 1384 N N . CYS A 1 176 ? -6.914 7.510 -11.450 1.00 51.22 176 CYS A N 1
ATOM 1385 C CA . CYS A 1 176 ? -5.977 7.924 -12.488 1.00 51.22 176 CYS A CA 1
ATOM 1386 C C . CYS A 1 176 ? -4.841 8.770 -11.889 1.00 51.22 176 CYS A C 1
ATOM 1388 O O . CYS A 1 176 ? -5.019 9.959 -11.595 1.00 51.22 176 CYS A O 1
ATOM 1390 N N . MET A 1 177 ? -3.650 8.182 -11.780 1.00 56.06 177 MET A N 1
ATOM 1391 C CA . MET A 1 177 ? -2.443 8.855 -11.298 1.00 56.06 177 MET A CA 1
ATOM 1392 C C . MET A 1 177 ? -1.330 8.941 -12.350 1.00 56.06 177 MET A C 1
ATOM 1394 O O . MET A 1 177 ? -1.182 8.070 -13.206 1.00 56.06 177 MET A O 1
ATOM 1398 N N . ASN A 1 178 ? -0.534 10.015 -12.265 1.00 58.09 178 ASN A N 1
ATOM 1399 C CA . ASN A 1 178 ? 0.650 10.225 -13.111 1.00 58.09 178 ASN A CA 1
ATOM 1400 C C . ASN A 1 178 ? 1.936 9.676 -12.470 1.00 58.09 178 ASN A C 1
ATOM 1402 O O . ASN A 1 178 ? 3.005 9.842 -13.051 1.00 58.09 178 ASN A O 1
ATOM 1406 N N . SER A 1 179 ? 1.847 9.091 -11.273 1.00 66.75 179 SER A N 1
ATOM 1407 C CA . SER A 1 179 ? 2.969 8.394 -10.651 1.00 66.75 179 SER A CA 1
ATOM 1408 C C . SER A 1 179 ? 3.033 6.943 -11.143 1.00 66.75 179 SER A C 1
ATOM 1410 O O . SER A 1 179 ? 2.091 6.373 -11.707 1.00 66.75 179 SER A O 1
ATOM 1412 N N . ASP A 1 180 ? 4.239 6.424 -11.038 1.00 72.06 180 ASP A N 1
ATOM 1413 C CA . ASP A 1 180 ? 4.669 5.049 -11.208 1.00 72.06 180 ASP A CA 1
ATOM 1414 C C . ASP A 1 180 ? 4.303 4.132 -10.037 1.00 72.06 180 ASP A C 1
ATOM 1416 O O . ASP A 1 180 ? 4.242 2.925 -10.248 1.00 72.06 180 ASP A O 1
ATOM 1420 N N . HIS A 1 181 ? 3.985 4.676 -8.865 1.00 79.69 181 HIS A N 1
ATOM 1421 C CA . HIS A 1 181 ? 3.345 3.937 -7.779 1.00 79.69 181 HIS A CA 1
ATOM 1422 C C . HIS A 1 181 ? 1.835 3.805 -8.038 1.00 79.69 181 HIS A C 1
ATOM 1424 O O . HIS A 1 181 ? 1.292 4.462 -8.928 1.00 79.69 181 HIS A O 1
ATOM 1430 N N . LEU A 1 182 ? 1.152 2.958 -7.279 1.00 77.50 182 LEU A N 1
ATOM 1431 C CA . LEU A 1 182 ? -0.294 2.791 -7.259 1.00 77.50 182 LEU A CA 1
ATOM 1432 C C . LEU A 1 182 ? -0.840 3.246 -5.901 1.00 77.50 182 LEU A C 1
ATOM 1434 O O . LEU A 1 182 ? -0.131 3.213 -4.897 1.00 77.50 182 LEU A O 1
ATOM 1438 N N . PRO A 1 183 ? -2.093 3.713 -5.844 1.00 78.75 183 PRO A N 1
ATOM 1439 C CA . PRO A 1 183 ? -2.711 4.127 -4.602 1.00 78.75 183 PRO A CA 1
ATOM 1440 C C . PRO A 1 183 ? -2.968 2.925 -3.700 1.00 78.75 183 PRO A C 1
ATOM 1442 O O . PRO A 1 183 ? -3.464 1.897 -4.153 1.00 78.75 183 PRO A O 1
ATOM 1445 N N . ILE A 1 184 ? -2.743 3.122 -2.410 1.00 84.19 184 ILE A N 1
ATOM 1446 C CA . ILE A 1 184 ? -3.171 2.215 -1.354 1.00 84.19 184 ILE A CA 1
ATOM 1447 C C . ILE A 1 184 ? -4.400 2.815 -0.671 1.00 84.19 184 ILE A C 1
ATOM 1449 O O . ILE A 1 184 ? -4.432 4.014 -0.369 1.00 84.19 184 ILE A O 1
ATOM 1453 N N . SER A 1 185 ? -5.407 1.978 -0.444 1.00 85.44 185 SER A N 1
ATOM 1454 C CA . SER A 1 185 ? -6.606 2.289 0.336 1.00 85.44 185 SER A CA 1
ATOM 1455 C C . SER A 1 185 ? -6.797 1.242 1.426 1.00 85.44 185 SER A C 1
ATOM 1457 O O . SER A 1 185 ? -6.335 0.118 1.285 1.00 85.44 185 SER A O 1
ATOM 1459 N N . GLY A 1 186 ? -7.498 1.585 2.506 1.00 88.56 186 GLY A N 1
ATOM 1460 C CA . GLY A 1 186 ? -7.724 0.647 3.601 1.00 88.56 186 GLY A CA 1
ATOM 1461 C C . GLY A 1 186 ? -8.869 1.035 4.526 1.00 88.56 186 GLY A C 1
ATOM 1462 O O . GLY A 1 186 ? -9.396 2.148 4.468 1.00 88.56 186 GLY A O 1
ATOM 1463 N N . VAL A 1 187 ? -9.250 0.097 5.393 1.00 90.44 187 VAL A N 1
ATOM 1464 C CA . VAL A 1 187 ? -10.225 0.293 6.472 1.00 90.44 187 VAL A CA 1
ATOM 1465 C C . VAL A 1 187 ? -9.578 -0.083 7.794 1.00 90.44 187 VAL A C 1
ATOM 1467 O O . VAL A 1 187 ? -8.975 -1.145 7.928 1.00 90.44 187 VAL A O 1
ATOM 1470 N N . VAL A 1 188 ? -9.761 0.780 8.791 1.00 91.56 188 VAL A N 1
ATOM 1471 C CA . VAL A 1 188 ? -9.378 0.524 10.179 1.00 91.56 188 VAL A CA 1
ATOM 1472 C C . VAL A 1 188 ? -10.655 0.525 11.020 1.00 91.56 188 VAL A C 1
ATOM 1474 O O . VAL A 1 188 ? -11.363 1.535 11.031 1.00 91.56 188 VAL A O 1
ATOM 1477 N N . PRO A 1 189 ? -10.997 -0.572 11.719 1.00 88.81 189 PRO A N 1
ATOM 1478 C CA . PRO A 1 189 ? -12.216 -0.619 12.522 1.00 88.81 189 PRO A CA 1
ATOM 1479 C C . PRO A 1 189 ? -12.153 0.387 13.679 1.00 88.81 189 PRO A C 1
ATOM 1481 O O . PRO A 1 189 ? -11.099 0.617 14.265 1.00 88.81 189 PRO A O 1
ATOM 1484 N N . CYS A 1 190 ? -13.276 0.981 14.070 1.00 81.56 190 CYS A N 1
ATOM 1485 C CA . CYS A 1 190 ? -13.315 1.803 15.283 1.00 81.56 190 CYS A CA 1
ATOM 1486 C C . CYS A 1 190 ? -13.380 0.904 16.533 1.00 81.56 190 CYS A C 1
ATOM 1488 O O . CYS A 1 190 ? -13.974 -0.174 16.492 1.00 81.56 190 CYS A O 1
ATOM 1490 N N . GLN A 1 191 ? -12.771 1.333 17.642 1.00 71.25 191 GLN A N 1
ATOM 1491 C CA . GLN A 1 191 ? -13.000 0.689 18.939 1.00 71.25 191 GLN A CA 1
ATOM 1492 C C . GLN A 1 191 ? -14.408 1.075 19.408 1.00 71.25 191 GLN A C 1
ATOM 1494 O O . GLN A 1 191 ? -14.782 2.243 19.317 1.00 71.25 191 GLN A O 1
ATOM 1499 N N . LYS A 1 192 ? -15.199 0.087 19.836 1.00 57.88 192 LYS A N 1
ATOM 1500 C CA . LYS A 1 192 ? -16.501 0.330 20.470 1.00 57.88 192 LYS A CA 1
ATOM 1501 C C . LYS A 1 192 ? -16.324 0.750 21.919 1.00 57.88 192 LYS A C 1
ATOM 1503 O O . LYS A 1 192 ? -15.398 0.205 22.559 1.00 57.88 192 LYS A O 1
#

Radius of gyration: 20.48 Å; chains: 1; bounding box: 45×42×57 Å

pLDDT: mean 70.81, std 19.66, range [27.75, 94.19]